Protein AF-A0AAU3YV05-F1 (afdb_monomer_lite)

Radius of gyration: 22.55 Å; chains: 1; bounding box: 52×37×64 Å

pLDDT: mean 81.62, std 17.76, range [25.98, 98.62]

Sequence (280 aa):
MQELLESVEFSTSGVAAASSWEMTHRLTRSDYVSAWVAEGPRKQVCGVVMGAPPLPWLGTVPGLGRAHRDHVARCIVEAEAVAVAPGMRGRRLGHELLRRLRTDCQRQGFRVMLGTLLLKNCNLVGYYMEAGFTVLGPGETLSFSDPLGVVLRRPADPDVIQAWQPLHPDVRSTHIQVPEGQAVPVIDGALPAPDYAGQREFHQDGSMTMRAMGQTVTLPADLVEQIRLTRSLPVSLHEVQSAAGEAELYGMEPLVAAQIRKATGATLTDLFSSPPHAPA

Secondary structure (DSSP, 8-state):
--SS----------------PEEEE-S---SS-EEEEEE-GGG-EEEEEEEE--HHHHHHSTT--HHHHHHHHHHEEEE---EE-GGGTTTTHHHHHHHHHHHHHHHTT--EEEEEEEGGGGGGHHHHHHTTPEEEEETPPEEEE-TTS-EEEE---TTEEEEEEESSTT-EEEEEE-TTS-EEEEEESSSPPPTTS--EEE-TTS-EEEEETTEEEEEPHHHHHHHHHHTTS---HHHHHHHHHHHHHTT--HHHHHHHHHHHSS-HHHHSSSPPPPP-

Foldseek 3Di:
DPPQDPDDDDDDDDPDDDADWDKDFDDDDDLFKGKIFIAHPPRHTFWMWMKGFPVVLLVVFFLQDPVNSVLLRQAEIEGDDTDGHNVCPPV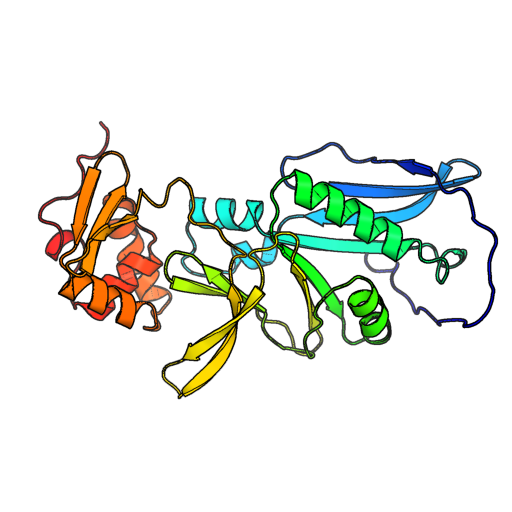CPSLVRLVVVLVVSLVSNHFKYKYKDFLVVCVCVVVVVVSVKDKDAAQDWAWAQEPLLAIRIDTHDNRMIMIMHTSDPQWDWDWDQAPVRDTDIYTYPSGDHDPQQADWDQDPQQWTWGQHPNDTDIGHNVLNVLLVVLSNPDDDSVLLVVLVVVCVQQVHRSVSQSSSCVSPVDHVCRVDVDGDPDDD

Structure (mmCIF, N/CA/C/O backbone):
data_AF-A0AAU3YV05-F1
#
_entry.id   AF-A0AAU3YV05-F1
#
loop_
_atom_site.group_PDB
_atom_site.id
_atom_site.type_symbol
_atom_site.label_atom_id
_atom_site.label_alt_id
_atom_site.label_comp_id
_atom_site.label_asym_id
_atom_site.label_entity_id
_atom_site.label_seq_id
_atom_site.pdbx_PDB_ins_code
_atom_site.Cartn_x
_atom_site.Cartn_y
_atom_site.Cartn_z
_atom_site.occupancy
_atom_site.B_iso_or_equiv
_atom_site.auth_seq_id
_atom_site.auth_comp_id
_atom_site.auth_asym_id
_atom_site.auth_atom_id
_atom_site.pdbx_PDB_model_num
ATOM 1 N N . MET A 1 1 ? -3.767 15.638 19.480 1.00 32.16 1 MET A N 1
ATOM 2 C CA . MET A 1 1 ? -4.364 14.389 18.943 1.00 32.16 1 MET A CA 1
ATOM 3 C C . MET A 1 1 ? -3.518 13.139 19.246 1.00 32.16 1 MET A C 1
ATOM 5 O O . MET A 1 1 ? -3.868 12.062 18.792 1.00 32.16 1 MET A O 1
ATOM 9 N N . GLN A 1 2 ? -2.438 13.263 20.036 1.00 25.98 2 GLN A N 1
ATOM 10 C CA . GLN A 1 2 ? -1.465 12.197 20.324 1.00 25.98 2 GLN A CA 1
ATOM 11 C C . GLN A 1 2 ? -1.658 11.553 21.721 1.00 25.98 2 GLN A C 1
ATOM 13 O O . GLN A 1 2 ? -1.029 10.548 22.020 1.00 25.98 2 GLN A O 1
ATOM 18 N N . GLU A 1 3 ? -2.573 12.081 22.547 1.00 28.66 3 GLU A N 1
ATOM 19 C CA . GLU A 1 3 ? -2.827 11.635 23.936 1.00 28.66 3 GLU A CA 1
ATOM 20 C C . GLU A 1 3 ? -3.987 10.629 24.101 1.00 28.66 3 GLU A C 1
ATOM 22 O O . GLU A 1 3 ? -4.334 10.260 25.214 1.00 28.66 3 GLU A O 1
ATOM 27 N N . LEU A 1 4 ? -4.610 10.139 23.022 1.00 33.69 4 LEU A N 1
ATOM 28 C CA . LEU A 1 4 ? -5.810 9.279 23.116 1.00 33.69 4 LEU A CA 1
ATOM 29 C C . LEU A 1 4 ? -5.542 7.763 23.007 1.00 33.69 4 LEU A C 1
ATOM 31 O O . LEU A 1 4 ? -6.480 6.978 22.865 1.00 33.69 4 LEU A O 1
ATOM 35 N N . LEU A 1 5 ? -4.279 7.336 23.091 1.00 35.41 5 LEU A N 1
ATOM 36 C CA . LEU A 1 5 ? -3.858 5.938 22.914 1.00 35.41 5 LEU A CA 1
ATOM 37 C C . LEU A 1 5 ? -3.134 5.373 24.147 1.00 35.41 5 LEU A C 1
ATOM 39 O O . LEU A 1 5 ? -2.115 4.699 24.012 1.00 35.41 5 LEU A O 1
ATOM 43 N N . GLU A 1 6 ? -3.650 5.635 25.349 1.00 33.28 6 GLU A N 1
ATOM 44 C CA . GLU A 1 6 ? -3.187 4.941 26.555 1.00 33.28 6 GLU A CA 1
ATOM 45 C C . GLU A 1 6 ? -3.935 3.609 26.764 1.00 33.28 6 GLU A C 1
ATOM 47 O O . GLU A 1 6 ? -5.165 3.513 26.622 1.00 33.28 6 GLU A O 1
ATOM 52 N N . SER A 1 7 ? -3.101 2.587 26.992 1.00 36.19 7 SER A N 1
ATOM 53 C CA . SER A 1 7 ? -3.324 1.230 27.512 1.00 36.19 7 SER A CA 1
ATOM 54 C C . SER A 1 7 ? -4.729 0.622 27.362 1.00 36.19 7 SER A C 1
ATOM 56 O O . SER A 1 7 ? -5.726 1.035 27.955 1.00 36.19 7 SER A O 1
ATOM 58 N N . VAL A 1 8 ? -4.800 -0.452 26.572 1.00 37.00 8 VAL A N 1
ATOM 59 C CA . VAL A 1 8 ? -5.957 -1.354 26.500 1.00 37.00 8 VAL A CA 1
ATOM 60 C C . VAL A 1 8 ? -5.632 -2.608 27.306 1.00 37.00 8 VAL A C 1
ATOM 62 O O . VAL A 1 8 ? -4.882 -3.463 26.837 1.00 37.00 8 VAL A O 1
ATOM 65 N N . GLU A 1 9 ? -6.212 -2.739 28.497 1.00 33.59 9 GLU A N 1
ATOM 66 C CA . GLU A 1 9 ? -6.324 -4.034 29.170 1.00 33.59 9 GLU A CA 1
ATOM 67 C C . GLU A 1 9 ? -7.499 -4.807 28.558 1.00 33.59 9 GLU A C 1
ATOM 69 O O . GLU A 1 9 ? -8.638 -4.332 28.523 1.00 33.59 9 GLU A O 1
ATOM 74 N N . PHE A 1 10 ? -7.223 -5.997 28.026 1.00 37.06 10 PHE A N 1
ATOM 75 C CA . PHE A 1 10 ? -8.257 -6.891 27.517 1.00 37.06 10 PHE A CA 1
ATOM 76 C C . PHE A 1 10 ? -8.877 -7.656 28.689 1.00 37.06 10 PHE A C 1
ATOM 78 O O . PHE A 1 10 ? -8.367 -8.685 29.121 1.00 37.06 10 PHE A O 1
ATOM 85 N N . SER A 1 11 ? -9.999 -7.149 29.197 1.00 30.62 11 SER A N 1
ATOM 86 C CA . SER A 1 11 ? -10.889 -7.918 30.067 1.00 30.62 11 SER A CA 1
ATOM 87 C C . SER A 1 11 ? -11.565 -9.012 29.233 1.00 30.62 11 SER A C 1
ATOM 89 O O . SER A 1 11 ? -12.360 -8.732 28.332 1.00 30.62 11 SER A O 1
ATOM 91 N N . THR A 1 12 ? -11.214 -10.269 29.495 1.00 35.06 12 THR A N 1
ATOM 92 C CA . THR A 1 12 ? -11.936 -11.433 28.983 1.00 35.06 12 THR A CA 1
ATOM 93 C C . THR A 1 12 ? -13.190 -11.675 29.821 1.00 35.06 12 THR A C 1
ATOM 95 O O . THR A 1 12 ? -13.185 -11.525 31.039 1.00 35.06 12 THR A O 1
ATOM 98 N N . SER A 1 13 ? -14.241 -12.129 29.136 1.00 35.19 13 SER A N 1
ATOM 99 C CA . SER A 1 13 ? -15.524 -12.651 29.631 1.00 35.19 13 SER A CA 1
ATOM 100 C C . SER A 1 13 ? -16.647 -11.645 29.938 1.00 35.19 13 SER A C 1
ATOM 102 O O . SER A 1 13 ? -16.678 -10.935 30.935 1.00 35.19 13 SER A O 1
ATOM 104 N N . GLY A 1 14 ? -17.638 -11.662 29.043 1.00 33.53 14 GLY A N 1
ATOM 105 C CA . GLY A 1 14 ? -18.933 -11.013 29.193 1.00 33.53 14 GLY A CA 1
ATOM 106 C C . GLY A 1 14 ? -19.675 -11.050 27.863 1.00 33.53 14 GLY A C 1
ATOM 107 O O . GLY A 1 14 ? -19.464 -10.188 27.014 1.00 33.53 14 GLY A O 1
ATOM 108 N N . VAL A 1 15 ? -20.516 -12.067 27.655 1.00 39.69 15 VAL A N 1
ATOM 109 C CA . VAL A 1 15 ? -21.451 -12.132 26.521 1.00 39.69 15 VAL A CA 1
ATOM 110 C C . VAL A 1 15 ? -22.433 -10.966 26.674 1.00 39.69 15 VAL A C 1
ATOM 112 O O . VAL A 1 15 ? -23.418 -11.058 27.400 1.00 39.69 15 VAL A O 1
ATOM 115 N N . ALA A 1 16 ? -22.110 -9.824 26.067 1.00 38.59 16 ALA A N 1
ATOM 116 C CA . ALA A 1 16 ? -22.924 -8.620 26.133 1.00 38.59 16 ALA A CA 1
ATOM 117 C C . ALA A 1 16 ? -23.997 -8.647 25.041 1.00 38.59 16 ALA A C 1
ATOM 119 O O . ALA A 1 16 ? -23.709 -8.893 23.869 1.00 38.59 16 ALA A O 1
ATOM 120 N N . ALA A 1 17 ? -25.230 -8.358 25.456 1.00 41.19 17 ALA A N 1
ATOM 121 C CA . ALA A 1 17 ? -26.386 -8.127 24.604 1.00 41.19 17 ALA A CA 1
ATOM 122 C C . ALA A 1 17 ? -26.042 -7.245 23.389 1.00 41.19 17 ALA A C 1
ATOM 124 O O . ALA A 1 17 ? -25.299 -6.262 23.516 1.00 41.19 17 ALA A O 1
ATOM 125 N N . ALA A 1 18 ? -26.603 -7.602 22.227 1.00 38.75 18 ALA A N 1
ATOM 126 C CA . ALA A 1 18 ? -26.486 -6.857 20.978 1.00 38.75 18 ALA A CA 1
ATOM 127 C C . ALA A 1 18 ? -26.840 -5.388 21.230 1.00 38.75 18 ALA A C 1
ATOM 129 O O . ALA A 1 18 ? -27.997 -5.021 21.416 1.00 38.75 18 ALA A O 1
ATOM 130 N N . SER A 1 19 ? -25.816 -4.551 21.324 1.00 51.06 19 SER A N 1
ATOM 131 C CA . SER A 1 19 ? -25.983 -3.141 21.625 1.00 51.06 19 SER A CA 1
ATOM 132 C C . SER A 1 19 ? -26.203 -2.422 20.300 1.00 51.06 19 SER A C 1
ATOM 134 O O . SER A 1 19 ? -25.406 -2.553 19.373 1.00 51.06 19 SER A O 1
ATOM 136 N N . SER A 1 20 ? -27.324 -1.714 20.189 1.00 53.31 20 SER A N 1
ATOM 137 C CA . SER A 1 20 ? -27.715 -0.980 18.989 1.00 53.31 20 SER A CA 1
ATOM 138 C C . SER A 1 20 ? -26.871 0.292 18.859 1.00 53.31 20 SER A C 1
ATOM 140 O O . SER A 1 20 ? -27.229 1.341 19.396 1.00 53.31 20 SER A O 1
ATOM 142 N N . TRP A 1 21 ? -25.723 0.200 18.193 1.00 64.31 21 TRP A N 1
ATOM 143 C CA . TRP A 1 21 ? -24.961 1.374 17.763 1.00 64.31 21 TRP A CA 1
ATOM 144 C C . TRP A 1 21 ? -25.444 1.807 16.382 1.00 64.31 21 TRP A C 1
ATOM 146 O O . TRP A 1 21 ? -25.592 0.967 15.490 1.00 64.31 21 TRP A O 1
ATOM 156 N N . GLU A 1 22 ? -25.635 3.108 16.182 1.00 69.75 22 GLU A N 1
ATOM 157 C CA . GLU A 1 22 ? -25.811 3.660 14.840 1.00 69.75 22 GLU A CA 1
ATOM 158 C C . GLU A 1 22 ? -24.433 3.994 14.267 1.00 69.75 22 GLU A C 1
ATOM 160 O O . GLU A 1 22 ? -23.625 4.689 14.888 1.00 69.75 22 GLU A O 1
ATOM 165 N N . MET A 1 23 ? -24.149 3.477 13.073 1.00 73.12 23 MET A N 1
ATOM 166 C CA . MET A 1 23 ? -22.950 3.845 12.328 1.00 73.12 23 MET A CA 1
ATOM 167 C C . MET A 1 23 ? -23.320 4.896 11.302 1.00 73.12 23 MET A C 1
ATOM 169 O O . MET A 1 23 ? -24.086 4.619 10.377 1.00 73.12 23 MET A O 1
ATOM 173 N N . THR A 1 24 ? -22.738 6.077 11.450 1.00 69.56 24 THR A N 1
ATOM 174 C CA . THR A 1 24 ? -22.985 7.191 10.545 1.00 69.56 24 THR A CA 1
ATOM 175 C C . THR A 1 24 ? -21.707 7.483 9.775 1.00 69.56 24 THR A C 1
ATOM 177 O O . THR A 1 24 ? -20.635 7.685 10.351 1.00 69.56 24 THR A O 1
ATOM 180 N N . HIS A 1 25 ? -21.814 7.516 8.452 1.00 61.50 25 HIS A N 1
ATOM 181 C CA . HIS A 1 25 ? -20.760 8.058 7.606 1.00 61.50 25 HIS A CA 1
ATOM 182 C C . HIS A 1 25 ? -20.786 9.586 7.749 1.00 61.50 25 HIS A C 1
ATOM 184 O O . HIS A 1 25 ? -21.753 10.221 7.331 1.00 61.50 25 HIS A O 1
ATOM 190 N N . ARG A 1 26 ? -19.785 10.172 8.419 1.00 57.22 26 ARG A N 1
ATOM 191 C CA . ARG A 1 26 ? -19.826 11.589 8.833 1.00 57.22 26 ARG A CA 1
ATOM 192 C C . ARG A 1 26 ? -18.935 12.532 8.034 1.00 57.22 26 ARG A C 1
ATOM 194 O O . ARG A 1 26 ? -19.167 13.734 8.106 1.00 57.22 26 ARG A O 1
ATOM 201 N N . LEU A 1 27 ? -17.941 12.038 7.302 1.00 52.22 27 LEU A N 1
ATOM 202 C CA . LEU A 1 27 ? -17.028 12.906 6.559 1.00 52.22 27 LEU A CA 1
ATOM 203 C C . LEU A 1 27 ? -17.298 12.826 5.063 1.00 52.22 27 LEU A C 1
ATOM 205 O O . LEU A 1 27 ? -17.493 11.754 4.497 1.00 52.22 27 LEU A O 1
ATOM 209 N N . THR A 1 28 ? -17.363 14.003 4.450 1.00 45.50 28 THR A N 1
ATOM 210 C CA . THR A 1 28 ? -17.574 14.215 3.023 1.00 45.50 28 THR A CA 1
ATOM 211 C C . THR A 1 28 ? -16.493 13.484 2.239 1.00 45.50 28 THR A C 1
ATOM 213 O O . THR A 1 28 ? -15.306 13.642 2.513 1.00 45.50 28 THR A O 1
ATOM 216 N N . ARG A 1 29 ? -16.931 12.690 1.264 1.00 48.66 29 ARG A N 1
ATOM 217 C CA . ARG A 1 29 ? -16.097 11.942 0.327 1.00 48.66 29 ARG A CA 1
ATOM 218 C C . ARG A 1 29 ? -15.190 12.924 -0.422 1.00 48.66 29 ARG A C 1
ATOM 220 O O . ARG A 1 29 ? -15.639 13.566 -1.366 1.00 48.66 29 ARG A O 1
ATOM 227 N N . SER A 1 30 ? -13.943 13.089 0.014 1.00 58.16 30 SER A N 1
ATOM 228 C CA . SER A 1 30 ? -12.892 13.382 -0.959 1.00 58.16 30 SER A CA 1
ATOM 229 C C . SER A 1 30 ? -12.624 12.077 -1.705 1.00 58.16 30 SER A C 1
ATOM 231 O O . SER A 1 30 ? -12.894 11.003 -1.166 1.00 58.16 30 SER A O 1
ATOM 233 N N . ASP A 1 31 ? -12.112 12.136 -2.932 1.00 66.88 31 ASP A N 1
ATOM 234 C CA . ASP A 1 31 ? -11.924 10.935 -3.766 1.00 66.88 31 ASP A CA 1
ATOM 235 C C . ASP A 1 31 ? -11.002 9.865 -3.142 1.00 66.88 31 ASP A C 1
ATOM 237 O O . ASP A 1 31 ? -10.883 8.770 -3.682 1.00 66.88 31 ASP A O 1
ATOM 241 N N . TYR A 1 32 ? -10.354 10.171 -2.014 1.00 76.19 32 TYR A N 1
ATOM 242 C CA . TYR A 1 32 ? -9.314 9.351 -1.404 1.00 76.19 32 TYR A CA 1
ATOM 243 C C . TYR A 1 32 ? -9.525 9.037 0.079 1.00 76.19 32 TYR A C 1
ATOM 245 O O . TYR A 1 32 ? -8.927 8.089 0.581 1.00 76.19 32 TYR A O 1
ATOM 253 N N . VAL A 1 33 ? -10.332 9.818 0.804 1.00 85.94 33 VAL A N 1
ATOM 254 C CA . VAL A 1 33 ? -10.472 9.674 2.261 1.00 85.94 33 VAL A CA 1
ATOM 255 C C . VAL A 1 33 ? -11.855 9.152 2.604 1.00 85.94 33 VAL A C 1
ATOM 257 O O . VAL A 1 33 ? -12.870 9.714 2.198 1.00 85.94 33 VAL A O 1
ATOM 260 N N . SER A 1 34 ? -11.889 8.088 3.400 1.00 87.81 34 SER A N 1
ATOM 261 C CA . SER A 1 34 ? -13.118 7.483 3.912 1.00 87.81 34 SER A CA 1
ATOM 262 C C . SER A 1 34 ? -13.069 7.455 5.431 1.00 87.81 34 SER A C 1
ATOM 264 O O . SER A 1 34 ? -12.072 7.023 6.006 1.00 87.81 34 SER A O 1
ATOM 266 N N . ALA A 1 35 ? -14.130 7.894 6.106 1.00 90.75 35 ALA A N 1
ATOM 267 C CA . ALA A 1 35 ? -14.169 7.851 7.562 1.00 90.75 35 ALA A CA 1
ATOM 268 C C . ALA A 1 35 ? -15.550 7.485 8.099 1.00 90.75 35 ALA A C 1
ATOM 270 O O . ALA A 1 35 ? -16.588 7.975 7.650 1.00 90.75 35 ALA A O 1
ATOM 271 N N . TRP A 1 36 ? -15.540 6.636 9.119 1.00 91.94 36 TRP A N 1
ATOM 272 C CA . TRP A 1 36 ? -16.734 6.129 9.774 1.00 91.94 36 TRP A CA 1
ATOM 273 C C . TRP A 1 36 ? -16.701 6.489 11.245 1.00 91.94 36 TRP A C 1
ATOM 275 O O . TRP A 1 36 ? -15.680 6.328 11.913 1.00 91.94 36 TRP A O 1
ATOM 285 N N . VAL A 1 37 ? -17.842 6.947 11.749 1.00 93.00 37 VAL A N 1
ATOM 286 C CA . VAL A 1 37 ? -18.026 7.279 13.157 1.00 93.00 37 VAL A CA 1
ATOM 287 C C . VAL A 1 37 ? -19.136 6.397 13.707 1.00 93.00 37 VAL A C 1
ATOM 289 O O . VAL A 1 37 ? -20.215 6.278 13.123 1.00 93.00 37 VAL A O 1
ATOM 292 N N . ALA A 1 38 ? -18.860 5.755 14.835 1.00 92.94 38 ALA A N 1
ATOM 293 C CA . ALA A 1 38 ? -19.862 5.032 15.596 1.00 92.94 38 ALA A CA 1
ATOM 294 C C . ALA A 1 38 ? -20.410 5.934 16.697 1.00 92.94 38 ALA A C 1
ATOM 296 O O . ALA A 1 38 ? -19.643 6.482 17.494 1.00 92.94 38 ALA A O 1
ATOM 297 N N . GLU A 1 39 ? -21.732 6.047 16.768 1.00 92.81 39 GLU A N 1
ATOM 298 C CA . GLU A 1 39 ? -22.420 6.835 17.781 1.00 92.81 39 GLU A CA 1
ATOM 299 C C . GLU A 1 39 ? -23.238 5.945 18.709 1.00 92.81 39 GLU A C 1
ATOM 301 O O . GLU A 1 39 ? -23.960 5.040 18.284 1.00 92.81 39 GLU A O 1
ATOM 306 N N . GLY A 1 40 ? -23.115 6.220 20.003 1.00 87.56 40 GLY A N 1
ATOM 307 C CA . GLY A 1 40 ? -23.962 5.628 21.022 1.00 87.56 40 GLY A CA 1
ATOM 308 C C . GLY A 1 40 ? -25.273 6.399 21.216 1.00 87.56 40 GLY A C 1
ATOM 309 O O . GLY A 1 40 ? -25.556 7.385 20.522 1.00 87.56 40 GLY A O 1
ATOM 310 N N . PRO A 1 41 ? -26.066 5.996 22.223 1.00 82.75 41 PRO A N 1
ATOM 311 C CA . PRO A 1 41 ? -27.238 6.748 22.656 1.00 82.75 41 PRO A CA 1
ATOM 312 C C . PRO A 1 41 ? -26.879 8.218 22.914 1.00 82.75 41 PRO A C 1
ATOM 314 O O . PRO A 1 41 ? -25.819 8.507 23.465 1.00 82.75 41 PRO A O 1
ATOM 317 N N . ARG A 1 42 ? -27.765 9.148 22.536 1.00 86.81 42 ARG A N 1
ATOM 318 C CA . ARG A 1 42 ? -27.554 10.610 22.651 1.00 86.81 42 ARG A CA 1
ATOM 319 C C . ARG A 1 42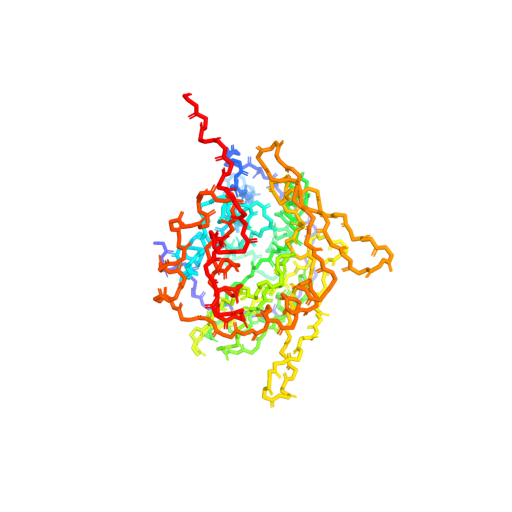 ? -26.472 11.195 21.725 1.00 86.81 42 ARG A C 1
ATOM 321 O O . ARG A 1 42 ? -25.951 12.264 22.020 1.00 86.81 42 ARG A O 1
ATOM 328 N N . LYS A 1 43 ? -26.155 10.531 20.604 1.00 87.19 43 LYS A N 1
ATOM 329 C CA . LYS A 1 43 ? -25.215 11.029 19.571 1.00 87.19 43 LYS A CA 1
ATOM 330 C C . LYS A 1 43 ? -23.779 11.238 20.084 1.00 87.19 43 LYS A C 1
ATOM 332 O O . LYS A 1 43 ? -23.008 11.999 19.502 1.00 87.19 43 LYS A O 1
ATOM 337 N N . GLN A 1 44 ? -23.407 10.545 21.164 1.00 91.12 44 GLN A N 1
ATOM 338 C CA . GLN A 1 44 ? -22.035 10.532 21.671 1.00 91.12 44 GLN A CA 1
ATOM 339 C C . GLN A 1 44 ? -21.143 9.677 20.760 1.00 91.12 44 GLN A C 1
ATOM 341 O O . GLN A 1 44 ? -21.528 8.570 20.388 1.00 91.12 44 GLN A O 1
ATOM 346 N N . VAL A 1 45 ? -19.950 10.161 20.413 1.00 92.62 45 VAL A N 1
ATOM 347 C CA . VAL A 1 45 ? -19.003 9.407 19.577 1.00 92.62 45 VAL A CA 1
ATOM 348 C C . VAL A 1 45 ? -18.333 8.316 20.412 1.00 92.62 45 VAL A C 1
ATOM 350 O O . VAL A 1 45 ? -17.669 8.593 21.406 1.00 92.62 45 VAL A O 1
ATOM 353 N N . CYS A 1 46 ? -18.509 7.066 19.997 1.00 95.31 46 CYS A N 1
ATOM 354 C CA . CYS A 1 46 ? -17.997 5.880 20.683 1.00 95.31 46 CYS A CA 1
ATOM 355 C C . CYS A 1 46 ? -16.819 5.222 19.955 1.00 95.31 46 CYS A C 1
ATOM 357 O O . CYS A 1 46 ? -16.112 4.401 20.543 1.00 95.31 46 CYS A O 1
ATOM 359 N N . GLY A 1 47 ? -16.594 5.577 18.693 1.00 95.19 47 GLY A N 1
ATOM 360 C CA . GLY A 1 47 ? -15.435 5.137 17.937 1.00 95.19 47 GLY A CA 1
ATOM 361 C C . GLY A 1 47 ? -15.348 5.803 16.574 1.00 95.19 47 GLY A C 1
ATOM 362 O O . GLY A 1 47 ? -16.332 6.345 16.068 1.00 95.19 47 GLY A O 1
ATOM 363 N N . VAL A 1 48 ? -14.158 5.757 15.996 1.00 95.88 48 VAL A N 1
ATOM 364 C CA . VAL A 1 48 ? -13.847 6.314 14.684 1.00 95.88 48 VAL A CA 1
ATOM 365 C C . VAL A 1 48 ? -12.868 5.400 13.959 1.00 95.88 48 VAL A C 1
ATOM 367 O O . VAL A 1 48 ? -12.034 4.742 14.584 1.00 95.88 48 VAL A O 1
ATOM 370 N N . VAL A 1 49 ? -12.990 5.355 12.639 1.00 95.62 49 VAL A N 1
ATOM 371 C CA . VAL A 1 49 ? -11.952 4.861 11.739 1.00 95.62 49 VAL A CA 1
ATOM 372 C C . VAL A 1 49 ? -11.824 5.810 10.557 1.00 95.62 49 VAL A C 1
ATOM 374 O O . VAL A 1 49 ? -12.831 6.318 10.061 1.00 95.62 49 VAL A O 1
ATOM 377 N N . MET A 1 50 ? -10.596 6.022 10.100 1.00 95.25 50 MET A N 1
ATOM 378 C CA . MET A 1 50 ? -10.278 6.759 8.884 1.00 95.25 5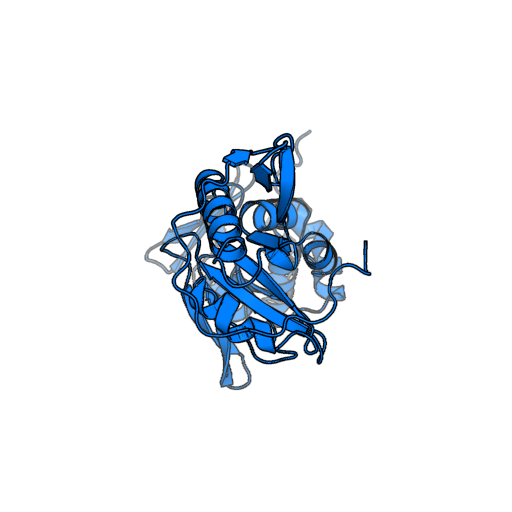0 MET A CA 1
ATOM 379 C C . MET A 1 50 ? -9.358 5.911 8.010 1.00 95.25 50 MET A C 1
ATOM 381 O O . MET A 1 50 ? -8.441 5.274 8.528 1.00 95.25 50 MET A O 1
ATOM 385 N N . GLY A 1 51 ? -9.621 5.912 6.707 1.00 95.38 51 GLY A N 1
ATOM 386 C CA . GLY A 1 51 ? -8.733 5.401 5.676 1.00 95.38 51 GLY A CA 1
ATOM 387 C C . GLY A 1 51 ? -8.332 6.521 4.726 1.00 95.38 51 GLY A C 1
ATOM 388 O O . GLY A 1 51 ? -9.198 7.275 4.277 1.00 95.38 51 GLY A O 1
ATOM 389 N N . ALA A 1 52 ? -7.043 6.621 4.426 1.00 95.38 52 ALA A N 1
ATOM 390 C CA . ALA A 1 52 ? -6.480 7.556 3.454 1.00 95.38 52 ALA A CA 1
ATOM 391 C C . ALA A 1 52 ? -5.315 6.885 2.709 1.00 95.38 52 ALA A C 1
ATOM 393 O O . ALA A 1 52 ? -4.751 5.925 3.229 1.00 95.38 52 ALA A O 1
ATOM 394 N N . PRO A 1 53 ? -4.923 7.329 1.505 1.00 96.00 53 PRO A N 1
ATOM 395 C CA . PRO A 1 53 ? -3.733 6.797 0.862 1.00 96.00 53 PRO A CA 1
ATOM 396 C C . PRO A 1 53 ? -2.490 7.112 1.702 1.00 96.00 53 PRO A C 1
ATOM 398 O O . PRO A 1 53 ? -2.449 8.174 2.327 1.00 96.00 53 PRO A O 1
ATOM 401 N N . PRO A 1 54 ? -1.449 6.264 1.673 1.00 95.25 54 PRO A N 1
ATOM 402 C CA . PRO A 1 54 ? -0.227 6.452 2.459 1.00 95.25 54 PRO A CA 1
ATOM 403 C C . PRO A 1 54 ? 0.681 7.550 1.865 1.00 95.25 54 PRO A C 1
ATOM 405 O O . PRO A 1 54 ? 1.842 7.311 1.522 1.00 95.25 54 PRO A O 1
ATOM 408 N N . LEU A 1 55 ? 0.153 8.770 1.714 1.00 92.44 55 LEU A N 1
ATOM 409 C CA . LEU A 1 55 ? 0.808 9.906 1.056 1.00 92.44 55 LEU A CA 1
ATOM 410 C C . LEU A 1 55 ? 2.195 10.238 1.632 1.00 92.44 55 LEU A C 1
ATOM 412 O O . LEU A 1 55 ? 3.088 10.509 0.824 1.00 92.44 55 LEU A O 1
ATOM 416 N N . PRO A 1 56 ? 2.435 10.184 2.964 1.00 92.19 56 PRO A N 1
ATOM 417 C CA . PRO A 1 56 ? 3.771 10.421 3.506 1.00 92.19 56 PRO A CA 1
ATOM 418 C C . PRO A 1 56 ? 4.817 9.456 2.939 1.00 92.19 56 PRO A C 1
ATOM 420 O O . PRO A 1 56 ? 5.894 9.894 2.547 1.00 92.19 56 PRO A O 1
ATOM 423 N N . TRP A 1 57 ? 4.489 8.165 2.820 1.00 94.75 57 TRP A N 1
ATOM 424 C CA . TRP A 1 57 ? 5.384 7.173 2.218 1.00 94.75 57 TRP A CA 1
ATOM 425 C C . TRP A 1 57 ? 5.522 7.375 0.707 1.00 94.75 57 TRP A C 1
ATOM 427 O O . TRP A 1 57 ? 6.634 7.372 0.190 1.00 94.75 57 TRP A O 1
ATOM 437 N N . LEU A 1 58 ? 4.428 7.624 -0.017 1.00 92.31 58 LEU A N 1
ATOM 438 C CA . LEU A 1 58 ? 4.502 7.857 -1.467 1.00 92.31 58 LEU A CA 1
ATOM 439 C C . LEU A 1 58 ? 5.364 9.076 -1.823 1.00 92.31 58 LEU A C 1
ATOM 441 O O . LEU A 1 58 ? 6.012 9.096 -2.869 1.00 92.31 58 LEU A O 1
ATOM 445 N N . GLY A 1 59 ? 5.410 10.076 -0.939 1.00 90.19 59 GLY A N 1
ATOM 446 C CA . GLY A 1 59 ? 6.296 11.228 -1.063 1.00 90.19 59 GLY A CA 1
ATOM 447 C C . GLY A 1 59 ? 7.784 10.882 -0.962 1.00 90.19 59 GLY A C 1
ATOM 448 O O . GLY A 1 59 ? 8.593 11.563 -1.596 1.00 90.19 59 GLY A O 1
ATOM 449 N N . THR A 1 60 ? 8.142 9.828 -0.218 1.00 89.44 60 THR A N 1
ATOM 450 C CA . THR A 1 60 ? 9.534 9.416 0.024 1.00 89.44 60 THR A CA 1
ATOM 451 C C . THR A 1 60 ? 10.057 8.390 -0.974 1.00 89.44 60 THR A C 1
ATOM 453 O O . THR A 1 60 ? 11.269 8.189 -1.021 1.00 89.44 60 THR A O 1
ATOM 456 N N . VAL A 1 61 ? 9.198 7.775 -1.800 1.00 87.12 61 VAL A N 1
ATOM 457 C CA . VAL A 1 61 ? 9.643 6.829 -2.835 1.00 87.12 61 VAL A CA 1
ATOM 458 C C . VAL A 1 61 ? 10.458 7.574 -3.906 1.00 87.12 61 VAL A C 1
ATOM 460 O O . VAL A 1 61 ? 9.897 8.401 -4.643 1.00 87.12 61 VAL A O 1
ATOM 463 N N . PRO A 1 62 ? 11.774 7.307 -4.022 1.00 78.50 62 PRO A N 1
ATOM 464 C CA . PRO A 1 62 ? 12.625 8.016 -4.966 1.00 78.50 62 PRO A CA 1
ATOM 465 C C . PRO A 1 62 ? 12.281 7.632 -6.407 1.00 78.50 62 PRO A C 1
ATOM 467 O O . PRO A 1 62 ? 12.001 6.472 -6.695 1.00 78.50 62 PRO A O 1
ATOM 470 N N . GLY A 1 63 ? 12.306 8.605 -7.318 1.00 74.88 63 GLY A N 1
ATOM 471 C CA . GLY A 1 63 ? 12.088 8.359 -8.747 1.00 74.88 63 GLY A CA 1
ATOM 472 C C . GLY A 1 63 ? 10.633 8.181 -9.180 1.00 74.88 63 GLY A C 1
ATOM 473 O O . GLY A 1 63 ? 10.356 8.340 -10.360 1.00 74.88 63 GLY A O 1
ATOM 474 N N . LEU A 1 64 ? 9.711 7.935 -8.241 1.00 81.56 64 LEU A N 1
ATOM 475 C CA . LEU A 1 64 ? 8.303 7.700 -8.550 1.00 81.56 64 LEU A CA 1
ATOM 476 C C . LEU A 1 64 ? 7.644 8.971 -9.108 1.00 81.56 64 LEU A C 1
ATOM 478 O O . LEU A 1 64 ? 7.436 9.936 -8.364 1.00 81.56 64 LEU A O 1
ATOM 482 N N . GLY A 1 65 ? 7.306 8.973 -10.398 1.00 80.12 65 GLY A N 1
ATOM 483 C CA . GLY A 1 65 ? 6.648 10.104 -11.062 1.00 80.12 65 GLY A CA 1
ATOM 484 C C . GLY A 1 65 ? 5.254 10.418 -10.495 1.00 80.12 65 GLY A C 1
ATOM 485 O O . GLY A 1 65 ? 4.606 9.567 -9.885 1.00 80.12 65 GLY A O 1
ATOM 486 N N . ARG A 1 66 ? 4.745 11.642 -10.719 1.00 84.31 66 ARG A N 1
ATOM 487 C CA . ARG A 1 66 ? 3.437 12.088 -10.186 1.00 84.31 66 ARG A CA 1
ATOM 488 C C . ARG A 1 66 ? 2.283 11.159 -10.581 1.00 84.31 66 ARG A C 1
ATOM 490 O O . ARG A 1 66 ? 1.525 10.750 -9.713 1.00 84.31 66 ARG A O 1
ATOM 497 N N . ALA A 1 67 ? 2.182 10.790 -11.860 1.00 82.94 67 ALA A N 1
ATOM 498 C CA . ALA A 1 67 ? 1.126 9.896 -12.341 1.00 82.94 67 ALA A CA 1
ATOM 499 C C . ALA A 1 67 ? 1.171 8.521 -11.651 1.00 82.94 67 ALA A C 1
ATOM 501 O O . ALA A 1 67 ? 0.133 7.980 -11.279 1.00 82.94 67 ALA A O 1
ATOM 502 N N . HIS A 1 68 ? 2.376 7.992 -11.415 1.00 85.31 68 HIS A N 1
ATOM 503 C CA . HIS A 1 68 ? 2.567 6.727 -10.713 1.00 85.31 68 HIS A CA 1
ATOM 504 C C . HIS A 1 68 ? 2.209 6.849 -9.224 1.00 85.31 68 HIS A C 1
ATOM 506 O O . HIS A 1 68 ? 1.496 5.999 -8.698 1.00 85.31 68 HIS A O 1
ATOM 512 N N . ARG A 1 69 ? 2.588 7.944 -8.552 1.00 89.69 69 ARG A N 1
ATOM 513 C CA . ARG A 1 69 ? 2.133 8.231 -7.178 1.00 89.69 69 ARG A CA 1
ATOM 514 C C . ARG A 1 69 ? 0.611 8.286 -7.084 1.00 89.69 69 ARG A C 1
ATOM 516 O O . ARG A 1 69 ? 0.045 7.650 -6.199 1.00 89.69 69 ARG A O 1
ATOM 523 N N . ASP A 1 70 ? -0.039 8.990 -8.008 1.00 90.00 70 ASP A N 1
ATOM 524 C CA . ASP A 1 70 ? -1.500 9.102 -8.057 1.00 90.00 70 ASP A CA 1
ATOM 525 C C . ASP A 1 70 ? -2.155 7.731 -8.296 1.00 90.00 70 ASP A C 1
ATOM 527 O O . ASP A 1 70 ? -3.161 7.404 -7.669 1.00 90.00 70 ASP A O 1
ATOM 531 N N . HIS A 1 71 ? -1.568 6.891 -9.153 1.00 90.31 71 HIS A N 1
ATOM 532 C CA . HIS A 1 71 ? -2.027 5.520 -9.372 1.00 90.31 71 HIS A CA 1
ATOM 533 C C . HIS A 1 71 ? -1.917 4.659 -8.105 1.00 90.31 71 HIS A C 1
ATOM 535 O O . HIS A 1 71 ? -2.900 4.033 -7.702 1.00 90.31 71 HIS A O 1
ATOM 541 N N . VAL A 1 72 ? -0.765 4.674 -7.427 1.00 93.19 72 VAL A N 1
ATOM 542 C CA . VAL A 1 72 ? -0.573 3.933 -6.169 1.00 93.19 72 VAL A CA 1
ATOM 543 C C . VAL A 1 72 ? -1.543 4.433 -5.095 1.00 93.19 72 VAL A C 1
ATOM 545 O O . VAL A 1 72 ? -2.161 3.625 -4.400 1.00 93.19 72 VAL A O 1
ATOM 548 N N . ALA A 1 73 ? -1.755 5.750 -5.009 1.00 94.50 73 ALA A N 1
ATOM 549 C CA . ALA A 1 73 ? -2.684 6.366 -4.065 1.00 94.50 73 ALA A CA 1
ATOM 550 C C . ALA A 1 73 ? -4.157 5.984 -4.303 1.00 94.50 73 ALA A C 1
ATOM 552 O O . ALA A 1 73 ? -4.958 6.059 -3.377 1.00 94.50 73 ALA A O 1
ATOM 553 N N . ARG A 1 74 ? -4.530 5.551 -5.515 1.00 94.56 74 ARG A N 1
ATOM 554 C CA . ARG A 1 74 ? -5.869 5.006 -5.821 1.00 94.56 74 ARG A CA 1
ATOM 555 C C . ARG A 1 74 ? -6.003 3.516 -5.505 1.00 94.56 74 ARG A C 1
ATOM 557 O O . ARG A 1 74 ? -7.116 3.011 -5.412 1.00 94.56 74 ARG A O 1
ATOM 564 N N . CYS A 1 75 ? -4.888 2.807 -5.358 1.00 96.19 75 CYS A N 1
ATOM 565 C CA . CYS A 1 75 ? -4.877 1.356 -5.179 1.00 96.19 75 CYS A CA 1
ATOM 566 C C . CYS A 1 75 ? -4.653 0.933 -3.723 1.00 96.19 75 CYS A C 1
ATOM 568 O O . CYS A 1 75 ? -5.114 -0.136 -3.313 1.00 96.19 75 CYS A O 1
ATOM 570 N N . ILE A 1 76 ? -3.968 1.761 -2.933 1.00 97.44 76 ILE A N 1
ATOM 571 C CA . ILE A 1 76 ? -3.579 1.454 -1.556 1.00 97.44 76 ILE A CA 1
ATOM 572 C C . ILE A 1 76 ? -4.204 2.469 -0.601 1.00 97.44 76 ILE A C 1
ATOM 574 O O . ILE A 1 76 ? -4.057 3.676 -0.781 1.00 97.44 76 ILE A O 1
ATOM 578 N N . VAL A 1 77 ? -4.858 1.966 0.445 1.00 97.62 77 VAL A N 1
ATOM 579 C CA . VAL A 1 77 ? -5.381 2.763 1.561 1.00 97.62 77 VAL A CA 1
ATOM 580 C C . VAL A 1 77 ? -4.698 2.337 2.856 1.00 97.62 77 VAL A C 1
ATOM 582 O O . VAL A 1 77 ? -4.428 1.160 3.057 1.00 97.62 77 VAL A O 1
ATOM 585 N N . GLU A 1 78 ? -4.431 3.267 3.757 1.00 97.81 78 GLU A N 1
ATOM 586 C CA . GLU A 1 78 ? -3.943 3.034 5.111 1.00 97.81 78 GLU A CA 1
ATOM 587 C C . GLU A 1 78 ? -5.036 3.383 6.124 1.00 97.81 78 GLU A C 1
ATOM 589 O O . GLU A 1 78 ? -5.655 4.444 6.050 1.00 97.81 78 GLU A O 1
ATOM 594 N N . ALA A 1 79 ? -5.290 2.482 7.073 1.00 97.12 79 ALA A N 1
ATOM 595 C CA . ALA A 1 79 ? -6.183 2.724 8.198 1.00 97.12 79 ALA A CA 1
ATOM 596 C C . ALA A 1 79 ? -5.453 3.547 9.278 1.00 97.12 79 ALA A C 1
ATOM 598 O O . ALA A 1 79 ? -4.912 2.994 10.234 1.00 97.12 79 ALA A O 1
ATOM 599 N N . GLU A 1 80 ? -5.420 4.871 9.117 1.00 87.69 80 GLU A N 1
ATOM 600 C CA . GLU A 1 80 ? -4.572 5.772 9.917 1.00 87.69 80 GLU A CA 1
ATOM 601 C C . GLU A 1 80 ? -5.084 6.043 11.345 1.00 87.69 80 GLU A C 1
ATOM 603 O O . GLU A 1 80 ? -4.293 6.342 12.238 1.00 87.69 80 GLU A O 1
ATOM 608 N N . ALA A 1 81 ? -6.397 5.967 11.596 1.00 87.06 81 ALA A N 1
ATOM 609 C CA . ALA A 1 81 ? -6.969 6.436 12.866 1.00 87.06 81 ALA A CA 1
ATOM 610 C C . ALA A 1 81 ? -8.130 5.570 13.370 1.00 87.06 81 ALA A C 1
ATOM 612 O O . ALA A 1 81 ? -9.289 5.983 13.332 1.00 87.06 81 ALA A O 1
ATOM 613 N N . VAL A 1 82 ? -7.824 4.366 13.865 1.00 93.88 82 VAL A N 1
ATOM 614 C CA . VAL A 1 82 ? -8.800 3.507 14.556 1.00 93.88 82 VAL A CA 1
ATOM 615 C C . VAL A 1 82 ? -8.791 3.824 16.049 1.00 93.88 82 VAL A C 1
ATOM 617 O O . VAL A 1 82 ? -7.811 3.552 16.741 1.00 93.88 82 VAL A O 1
ATOM 620 N N . ALA A 1 83 ? -9.896 4.350 16.571 1.00 94.62 83 ALA A N 1
ATOM 621 C CA . ALA A 1 83 ? -10.047 4.601 18.001 1.00 94.62 83 ALA A CA 1
ATOM 622 C C . ALA A 1 83 ? -11.429 4.178 18.498 1.00 94.62 83 ALA A C 1
ATOM 624 O O . ALA A 1 83 ? -12.445 4.376 17.833 1.00 94.62 83 ALA A O 1
ATOM 625 N N . VAL A 1 84 ? -11.467 3.604 19.699 1.00 95.31 84 VAL A N 1
ATOM 626 C CA . VAL A 1 84 ? -12.692 3.167 20.378 1.00 95.31 84 VAL A CA 1
ATOM 627 C C . VAL A 1 84 ? -12.652 3.673 21.814 1.00 95.31 84 VAL A C 1
ATOM 629 O O . VAL A 1 84 ? -11.650 3.489 22.514 1.00 95.31 84 VAL A O 1
ATOM 632 N N . ALA A 1 85 ? -13.746 4.299 22.250 1.00 94.88 85 ALA A N 1
ATOM 633 C CA . ALA A 1 85 ? -13.882 4.814 23.607 1.00 94.88 85 ALA A CA 1
ATOM 634 C C . ALA A 1 85 ? -13.640 3.694 24.642 1.00 94.88 85 ALA A C 1
ATOM 636 O O . ALA A 1 85 ? -14.113 2.576 24.426 1.00 94.88 85 ALA A O 1
ATOM 637 N N . PRO A 1 86 ? -12.955 3.952 25.776 1.00 94.38 86 PRO A N 1
ATOM 638 C CA . PRO A 1 86 ? -12.573 2.906 26.731 1.00 94.38 86 PRO A CA 1
ATOM 639 C C . PRO A 1 86 ? -13.716 1.977 27.164 1.00 94.38 86 PRO A C 1
ATOM 641 O O . PRO A 1 86 ? -13.577 0.762 27.065 1.00 94.38 86 PRO A O 1
ATOM 644 N N . GLY A 1 87 ? -14.884 2.527 27.518 1.00 93.19 87 GLY A N 1
ATOM 645 C CA . GLY A 1 87 ? -16.064 1.742 27.923 1.00 93.19 87 GLY A CA 1
ATOM 646 C C . GLY A 1 87 ? -16.710 0.897 26.812 1.00 93.19 87 GLY A C 1
ATOM 647 O O . GLY A 1 87 ? -17.645 0.141 27.068 1.00 93.19 87 GLY A O 1
ATOM 648 N N . MET A 1 88 ? -16.222 1.028 25.578 1.00 92.81 88 MET A N 1
ATOM 649 C CA . MET A 1 88 ? -16.716 0.345 24.380 1.00 92.81 88 MET A CA 1
ATOM 650 C C . MET A 1 88 ? -15.732 -0.708 23.856 1.00 92.81 88 MET A C 1
ATOM 652 O O . MET A 1 88 ? -16.060 -1.466 22.937 1.00 92.81 88 MET A O 1
ATOM 656 N N . ARG A 1 89 ? -14.523 -0.773 24.428 1.00 92.00 89 ARG A N 1
ATOM 657 C CA . ARG A 1 89 ? -13.511 -1.784 24.098 1.00 92.00 89 ARG A CA 1
ATOM 658 C C . ARG A 1 89 ? -14.025 -3.183 24.478 1.00 92.00 89 ARG A C 1
ATOM 660 O O . ARG A 1 89 ? -14.938 -3.331 25.285 1.00 92.00 89 ARG A O 1
ATOM 667 N N . GLY A 1 90 ? -13.512 -4.220 23.815 1.00 91.19 90 GLY A N 1
ATOM 668 C CA . GLY A 1 90 ? -13.975 -5.608 23.990 1.00 91.19 90 GLY A CA 1
ATOM 669 C C . GLY A 1 90 ? -15.321 -5.946 23.325 1.00 91.19 90 GLY A C 1
ATOM 670 O O . GLY A 1 90 ? -15.650 -7.117 23.175 1.00 91.19 90 GLY A O 1
ATOM 671 N N . ARG A 1 91 ? -16.079 -4.954 22.832 1.00 92.88 91 ARG A N 1
ATOM 672 C CA . ARG A 1 91 ? -17.390 -5.156 22.176 1.00 92.88 91 ARG A CA 1
ATOM 673 C C . ARG A 1 91 ? -17.329 -5.280 20.652 1.00 92.88 91 ARG A C 1
ATOM 675 O O . ARG A 1 91 ? -18.327 -5.054 19.976 1.00 92.88 91 ARG A O 1
ATOM 682 N N . ARG A 1 92 ? -16.146 -5.564 20.095 1.00 94.88 92 ARG A N 1
ATOM 683 C CA . ARG A 1 92 ? -15.886 -5.653 18.641 1.00 94.88 92 ARG A CA 1
ATOM 684 C C . ARG A 1 92 ? -16.267 -4.407 17.822 1.00 94.88 92 ARG A C 1
ATOM 686 O O . ARG A 1 92 ? -16.334 -4.477 16.599 1.00 94.88 92 ARG A O 1
ATOM 693 N N . LEU A 1 93 ? -16.453 -3.246 18.462 1.00 94.81 93 LEU A N 1
ATOM 694 C CA . LEU A 1 93 ? -16.786 -2.005 17.754 1.00 94.81 93 LEU A CA 1
ATOM 695 C C . LEU A 1 93 ? -15.690 -1.596 16.760 1.00 94.81 93 LEU A C 1
ATOM 697 O O . LEU A 1 93 ? -15.991 -1.180 15.646 1.00 94.81 93 LEU A O 1
ATOM 701 N N . GLY A 1 94 ? -14.422 -1.761 17.141 1.00 95.62 94 GLY A N 1
ATOM 702 C CA . GLY A 1 94 ? -13.295 -1.494 16.250 1.00 95.62 94 GLY A CA 1
ATOM 703 C C . GLY A 1 94 ? -13.281 -2.411 15.019 1.00 95.62 94 GLY A C 1
ATOM 704 O O . GLY A 1 94 ? -13.065 -1.931 13.909 1.00 95.62 94 GLY A O 1
ATOM 705 N N . HIS A 1 95 ? -13.566 -3.710 15.186 1.00 96.44 95 HIS A N 1
ATOM 706 C CA . HIS A 1 95 ? -13.673 -4.652 14.064 1.00 96.44 95 HIS A CA 1
ATOM 707 C C . HIS A 1 95 ? -14.799 -4.260 13.114 1.00 96.44 95 HIS A C 1
ATOM 709 O O . HIS A 1 95 ? -14.623 -4.307 11.900 1.00 96.44 95 HIS A O 1
ATOM 715 N N . GLU A 1 96 ? -15.946 -3.845 13.651 1.00 96.06 96 GLU A N 1
ATOM 716 C CA . GLU A 1 96 ? -17.072 -3.387 12.837 1.00 96.06 96 GLU A CA 1
ATOM 717 C C . GLU A 1 96 ? -16.726 -2.097 12.072 1.00 96.06 96 GLU A C 1
ATOM 719 O O . GLU A 1 96 ? -17.023 -1.997 10.882 1.00 96.06 96 GLU A O 1
ATOM 724 N N . LEU A 1 97 ? -16.025 -1.149 12.703 1.00 96.06 97 LEU A N 1
ATOM 725 C CA . LEU A 1 97 ? -15.489 0.043 12.036 1.00 96.06 97 LEU A CA 1
ATOM 726 C C . LEU A 1 97 ? -14.538 -0.334 10.886 1.00 96.06 97 LEU A C 1
ATOM 728 O O . LEU A 1 97 ? -14.762 0.089 9.751 1.00 96.06 97 LEU A O 1
ATOM 732 N N . LEU A 1 98 ? -13.542 -1.191 11.137 1.00 97.00 98 LEU A N 1
ATOM 733 C CA . LEU A 1 98 ? -12.621 -1.683 10.103 1.00 97.00 98 LEU A CA 1
ATOM 734 C C . LEU A 1 98 ? -13.359 -2.399 8.967 1.00 97.00 98 LEU A C 1
ATOM 736 O O . LEU A 1 98 ? -13.068 -2.165 7.798 1.00 97.00 98 LEU A O 1
ATOM 740 N N . ARG A 1 99 ? -14.368 -3.220 9.279 1.00 96.94 99 ARG A N 1
ATOM 741 C CA . ARG A 1 99 ? -15.187 -3.914 8.277 1.00 96.94 99 ARG A CA 1
ATOM 742 C C . ARG A 1 99 ? -15.951 -2.936 7.381 1.00 96.94 99 ARG A C 1
ATOM 744 O O . ARG A 1 99 ? -16.064 -3.180 6.175 1.00 96.94 99 ARG A O 1
ATOM 751 N N . ARG A 1 100 ? -16.485 -1.845 7.943 1.00 95.31 100 ARG A N 1
ATOM 752 C CA . ARG A 1 100 ? -17.151 -0.785 7.167 1.00 95.31 100 ARG A CA 1
ATOM 753 C C . ARG A 1 100 ? -16.169 -0.050 6.271 1.00 95.31 100 ARG A C 1
ATOM 755 O O . ARG A 1 100 ? -16.451 0.046 5.079 1.00 95.31 100 ARG A O 1
ATOM 762 N N . LEU A 1 101 ? -15.022 0.371 6.811 1.00 95.56 101 LEU A N 1
ATOM 763 C CA . LEU A 1 101 ? -13.970 1.002 6.014 1.00 95.56 101 LEU A CA 1
ATOM 764 C C . LEU A 1 101 ? -13.546 0.080 4.865 1.00 95.56 101 LEU A C 1
ATOM 766 O O . LEU A 1 101 ? -13.553 0.497 3.716 1.00 95.56 101 LEU A O 1
ATOM 770 N N . ARG A 1 102 ? -13.286 -1.200 5.152 1.00 96.38 102 ARG A N 1
ATOM 771 C CA . ARG A 1 102 ? -12.930 -2.214 4.152 1.00 96.38 102 ARG A CA 1
ATOM 772 C C . ARG A 1 102 ? -13.948 -2.286 3.020 1.00 96.38 102 ARG A C 1
ATOM 774 O O . ARG A 1 102 ? -13.580 -2.224 1.853 1.00 96.38 102 ARG A O 1
ATOM 781 N N . THR A 1 103 ? -15.225 -2.399 3.378 1.00 95.56 103 THR A N 1
ATOM 782 C CA . THR A 1 103 ? -16.328 -2.498 2.412 1.00 95.56 103 THR A CA 1
ATOM 783 C C . THR A 1 103 ? -16.409 -1.251 1.531 1.00 95.56 103 THR A C 1
ATOM 785 O O . THR A 1 103 ? -16.702 -1.355 0.343 1.00 95.56 103 THR A O 1
ATOM 788 N N . ASP A 1 104 ? -16.175 -0.076 2.105 1.00 94.38 104 ASP A N 1
ATOM 789 C CA . ASP A 1 104 ? -16.213 1.191 1.383 1.00 94.38 104 ASP A CA 1
ATOM 790 C C . ASP A 1 104 ? -15.007 1.355 0.446 1.00 94.38 104 ASP A C 1
ATOM 792 O O . ASP A 1 104 ? -15.181 1.607 -0.745 1.00 94.38 104 ASP A O 1
ATOM 796 N N . CYS A 1 105 ? -13.796 1.071 0.932 1.00 94.88 105 CYS A N 1
ATOM 797 C CA . CYS A 1 105 ? -12.579 1.087 0.122 1.00 94.88 105 CYS A CA 1
ATOM 798 C C . CYS A 1 105 ? -12.654 0.093 -1.051 1.00 94.88 105 CYS A C 1
ATOM 800 O O . CYS A 1 105 ? -12.285 0.436 -2.171 1.00 94.88 105 CYS A O 1
ATOM 802 N N . GLN A 1 106 ? -13.215 -1.103 -0.838 1.00 95.69 106 GLN A N 1
ATOM 803 C CA . GLN A 1 106 ? -13.462 -2.072 -1.913 1.00 95.69 106 GLN A CA 1
ATOM 804 C C . GLN A 1 106 ? -14.361 -1.502 -3.018 1.00 95.69 106 GLN A C 1
ATOM 806 O O . GLN A 1 106 ? -14.069 -1.671 -4.199 1.00 95.69 106 GLN A O 1
ATOM 811 N N . ARG A 1 107 ? -15.436 -0.788 -2.659 1.00 94.12 107 ARG A N 1
ATOM 812 C CA . ARG A 1 107 ? -16.331 -0.144 -3.642 1.00 94.12 107 ARG A CA 1
ATOM 813 C C . ARG A 1 107 ? -15.663 1.004 -4.390 1.00 94.12 107 ARG A C 1
ATOM 815 O O . ARG A 1 107 ? -16.096 1.338 -5.486 1.00 94.12 107 ARG A O 1
ATOM 822 N N . GLN A 1 108 ? -14.655 1.621 -3.786 1.00 92.50 108 GLN A N 1
ATOM 823 C CA . GLN A 1 108 ? -13.869 2.696 -4.388 1.00 92.50 108 GLN A CA 1
ATOM 824 C C . GLN A 1 108 ? -12.723 2.171 -5.267 1.00 92.50 108 GLN A C 1
ATOM 826 O O . GLN A 1 108 ? -12.043 2.966 -5.904 1.00 92.50 108 GLN A O 1
ATOM 831 N N . GLY A 1 109 ? -12.531 0.849 -5.343 1.00 93.81 109 GLY A N 1
ATOM 832 C CA . GLY A 1 109 ? -11.509 0.228 -6.186 1.00 93.81 109 GLY A CA 1
ATOM 833 C C . GLY A 1 109 ? -10.142 0.068 -5.519 1.00 93.81 109 GLY A C 1
ATOM 834 O O . GLY A 1 109 ? -9.217 -0.418 -6.168 1.00 93.81 109 GLY A O 1
ATOM 835 N N . PHE A 1 110 ? -10.004 0.401 -4.230 1.00 96.50 110 PHE A N 1
ATOM 836 C CA . PHE A 1 110 ? -8.782 0.090 -3.490 1.00 96.50 110 PHE A CA 1
ATOM 837 C C . PHE A 1 110 ? -8.567 -1.425 -3.439 1.00 96.50 110 PHE A C 1
ATOM 839 O O . PHE A 1 110 ? -9.503 -2.204 -3.235 1.00 96.50 110 PHE A O 1
ATOM 846 N N . ARG A 1 111 ? -7.311 -1.847 -3.585 1.00 98.00 111 ARG A N 1
ATOM 847 C CA . ARG A 1 111 ? -6.922 -3.260 -3.658 1.00 98.00 111 ARG A CA 1
ATOM 848 C C . ARG A 1 111 ? -6.236 -3.751 -2.393 1.00 98.00 111 ARG A C 1
ATOM 850 O O . ARG A 1 111 ? -6.348 -4.936 -2.087 1.00 98.00 111 ARG A O 1
ATOM 857 N N . VAL A 1 112 ? -5.596 -2.871 -1.622 1.00 98.31 112 VAL A N 1
ATOM 858 C CA . VAL A 1 112 ? -4.919 -3.230 -0.364 1.00 98.31 112 VAL A CA 1
ATOM 859 C C . VAL A 1 112 ? -5.237 -2.220 0.726 1.00 98.31 112 VAL A C 1
ATOM 861 O O . VAL A 1 112 ? -5.221 -1.016 0.475 1.00 98.31 112 VAL A O 1
ATOM 864 N N . MET A 1 113 ? -5.486 -2.718 1.937 1.00 98.62 113 MET A N 1
ATOM 865 C CA . MET A 1 113 ? -5.550 -1.910 3.151 1.00 98.62 113 MET A CA 1
ATOM 866 C C . MET A 1 113 ? -4.313 -2.154 4.008 1.00 98.62 113 MET A C 1
ATOM 868 O O . MET A 1 113 ? -3.977 -3.302 4.288 1.00 98.62 113 MET A O 1
ATOM 872 N N . LEU A 1 114 ? -3.660 -1.082 4.439 1.00 98.50 114 LEU A N 1
ATOM 873 C CA . LEU A 1 114 ? -2.511 -1.102 5.335 1.00 98.50 114 LEU A CA 1
ATOM 874 C C . LEU A 1 114 ? -2.936 -0.755 6.758 1.00 98.50 114 LEU A C 1
ATOM 876 O O . LEU A 1 114 ? -3.898 -0.018 6.975 1.00 98.50 114 LEU A O 1
ATOM 880 N N . GLY A 1 115 ? -2.190 -1.276 7.722 1.00 97.44 115 GLY A N 1
ATOM 881 C CA . GLY A 1 115 ? -2.251 -0.885 9.120 1.00 97.44 115 GLY A CA 1
ATOM 882 C C . GLY A 1 115 ? -0.843 -0.661 9.653 1.00 97.44 115 GLY A C 1
ATOM 883 O O . GLY A 1 115 ? 0.106 -1.320 9.223 1.00 97.44 115 GLY A O 1
ATOM 884 N N . THR A 1 116 ? -0.720 0.259 10.602 1.00 96.50 116 THR A N 1
ATOM 885 C CA . THR A 1 116 ? 0.544 0.556 11.274 1.00 96.50 116 THR A CA 1
ATOM 886 C C . THR A 1 116 ? 0.314 0.558 12.781 1.00 96.50 116 THR A C 1
ATOM 888 O O . THR A 1 116 ? -0.647 1.135 13.290 1.00 96.50 116 THR A O 1
ATOM 891 N N . LEU A 1 117 ? 1.194 -0.127 13.500 1.00 95.81 117 LEU A N 1
ATOM 892 C CA . LEU A 1 117 ? 1.169 -0.298 14.944 1.00 95.81 117 LEU A CA 1
ATOM 893 C C . LEU A 1 117 ? 2.527 0.117 15.505 1.00 95.81 117 LEU A C 1
ATOM 895 O O . LEU A 1 117 ? 3.562 -0.200 14.930 1.00 95.81 117 LEU A O 1
ATOM 899 N N . LEU A 1 118 ? 2.532 0.776 16.659 1.00 96.50 118 LEU A N 1
ATOM 900 C CA . LEU A 1 118 ? 3.759 0.947 17.436 1.00 96.50 118 LEU A CA 1
ATOM 901 C C . LEU A 1 118 ? 3.985 -0.292 18.302 1.00 96.50 118 LEU A C 1
ATOM 903 O O . LEU A 1 118 ? 3.023 -0.874 18.805 1.00 96.50 118 LEU A O 1
ATOM 907 N N . LEU A 1 119 ? 5.243 -0.648 18.552 1.00 95.62 119 LEU A N 1
ATOM 908 C CA . LEU A 1 119 ? 5.633 -1.818 19.340 1.00 95.62 119 LEU A CA 1
ATOM 909 C C . LEU A 1 119 ? 5.041 -1.794 20.757 1.00 95.62 119 LEU A C 1
ATOM 911 O O . LEU A 1 119 ? 4.648 -2.833 21.280 1.00 95.62 119 LEU A O 1
ATOM 915 N N . LYS A 1 120 ? 4.867 -0.604 21.350 1.00 96.19 120 LYS A N 1
ATOM 916 C CA . LYS A 1 120 ? 4.172 -0.431 22.642 1.00 96.19 120 LYS A CA 1
ATOM 917 C C . LYS A 1 120 ? 2.704 -0.893 22.637 1.00 96.19 120 LYS A C 1
ATOM 919 O O . LYS A 1 120 ? 2.138 -1.123 23.698 1.00 96.19 120 LYS A O 1
ATOM 924 N N . ASN A 1 121 ? 2.107 -1.040 21.454 1.00 94.44 121 ASN A N 1
ATOM 925 C CA . ASN A 1 121 ? 0.744 -1.517 21.221 1.00 94.44 121 ASN A CA 1
ATOM 926 C C . ASN A 1 121 ? 0.732 -2.933 20.607 1.00 94.44 121 ASN A C 1
ATOM 928 O O . ASN A 1 121 ? -0.215 -3.301 19.909 1.00 94.44 121 ASN A O 1
ATOM 932 N N . CYS A 1 122 ? 1.777 -3.742 20.826 1.00 94.88 122 CYS A N 1
ATOM 933 C CA . CYS A 1 122 ? 1.877 -5.097 20.269 1.00 94.88 122 CYS A CA 1
ATOM 934 C C . CYS A 1 122 ? 0.766 -6.047 20.755 1.00 94.88 122 CYS A C 1
ATOM 936 O O . CYS A 1 122 ? 0.447 -7.023 20.080 1.00 94.88 122 CYS A O 1
ATOM 938 N N . ASN A 1 123 ? 0.095 -5.728 21.865 1.00 94.44 123 ASN A N 1
ATOM 939 C CA . ASN A 1 123 ? -1.109 -6.429 22.317 1.00 94.44 123 ASN A CA 1
ATOM 940 C C . ASN A 1 123 ? -2.272 -6.354 21.304 1.00 94.44 123 ASN A C 1
ATOM 942 O O . ASN A 1 123 ? -3.200 -7.156 21.385 1.00 94.44 123 ASN A O 1
ATOM 946 N N . LEU A 1 124 ? -2.232 -5.427 20.339 1.00 95.00 124 LEU A N 1
ATOM 947 C CA . LEU A 1 124 ? -3.217 -5.320 19.261 1.00 95.00 124 LEU A CA 1
ATOM 948 C C . LEU A 1 124 ? -2.921 -6.227 18.055 1.00 95.00 124 LEU A C 1
ATOM 950 O O . LEU A 1 124 ? -3.758 -6.306 17.158 1.00 95.00 124 LEU A O 1
ATOM 954 N N . VAL A 1 125 ? -1.788 -6.939 18.010 1.00 97.12 125 VAL A N 1
ATOM 955 C CA . VAL A 1 125 ? -1.447 -7.823 16.875 1.00 97.12 125 VAL A CA 1
ATOM 956 C C . VAL A 1 125 ? -2.550 -8.856 16.630 1.00 97.12 125 VAL A C 1
ATOM 958 O O . VAL A 1 125 ? -3.076 -8.937 15.521 1.00 97.12 125 VAL A O 1
ATOM 961 N N . GLY A 1 126 ? -2.987 -9.570 17.675 1.00 96.75 126 GLY A N 1
ATOM 962 C CA . GLY A 1 126 ? -4.077 -10.548 17.564 1.00 96.75 126 GLY A CA 1
ATOM 963 C C . GLY A 1 126 ? -5.391 -9.922 17.087 1.00 96.75 126 GLY A C 1
ATOM 964 O O . GLY A 1 126 ? -6.078 -10.489 16.243 1.00 96.75 126 GLY A O 1
ATOM 965 N N . TYR A 1 127 ? -5.695 -8.701 17.536 1.00 96.31 127 TYR A N 1
ATOM 966 C CA . TYR A 1 127 ? -6.874 -7.954 17.098 1.00 96.31 127 TYR A CA 1
ATOM 967 C C . TYR A 1 127 ? -6.863 -7.681 15.579 1.00 96.31 127 TYR A C 1
ATOM 969 O O . TYR A 1 127 ? -7.888 -7.876 14.919 1.00 96.31 127 TYR A O 1
ATOM 977 N N . TYR A 1 128 ? -5.720 -7.272 15.012 1.00 97.75 128 TYR A N 1
ATOM 978 C CA . TYR A 1 128 ? -5.582 -7.034 13.567 1.00 97.75 128 TYR A CA 1
ATOM 979 C C . TYR A 1 128 ? -5.587 -8.339 12.762 1.00 97.75 128 TYR A C 1
ATOM 981 O O . TYR A 1 128 ? -6.217 -8.399 11.705 1.00 97.75 128 TYR A O 1
ATOM 989 N N . MET A 1 129 ? -4.974 -9.405 13.282 1.00 98.19 129 MET A N 1
ATOM 990 C CA . MET A 1 129 ? -5.047 -10.733 12.664 1.00 98.19 129 MET A CA 1
ATOM 991 C C . MET A 1 129 ? -6.493 -11.247 12.596 1.00 98.19 129 MET A C 1
ATOM 993 O O . MET A 1 129 ? -6.929 -11.711 11.546 1.00 98.19 129 MET A O 1
ATOM 997 N N . GLU A 1 130 ? -7.282 -11.082 13.664 1.00 97.50 130 GLU A N 1
ATOM 998 C CA . GLU A 1 130 ? -8.718 -11.407 13.671 1.00 97.50 130 GLU A CA 1
ATOM 999 C C . GLU A 1 130 ? -9.533 -10.554 12.684 1.00 97.50 130 GLU A C 1
ATOM 1001 O O . GLU A 1 130 ? -10.550 -11.009 12.160 1.00 97.50 130 GLU A O 1
ATOM 1006 N N . ALA A 1 131 ? -9.093 -9.324 12.398 1.00 96.62 131 ALA A N 1
ATOM 1007 C CA . ALA A 1 131 ? -9.680 -8.481 11.353 1.00 96.62 131 ALA A CA 1
ATOM 1008 C C . ALA A 1 131 ? -9.290 -8.926 9.923 1.00 96.62 131 ALA A C 1
ATOM 1010 O O . ALA A 1 131 ? -9.841 -8.421 8.939 1.00 96.62 131 ALA A O 1
ATOM 1011 N N . GLY A 1 132 ? -8.388 -9.905 9.799 1.00 97.62 132 GLY A N 1
ATOM 1012 C CA . GLY A 1 132 ? -7.927 -10.483 8.540 1.00 97.62 132 GLY A CA 1
ATOM 1013 C C . GLY A 1 132 ? -6.674 -9.824 7.967 1.00 97.62 132 GLY A C 1
ATOM 1014 O O . GLY A 1 132 ? -6.414 -9.984 6.775 1.00 97.62 132 GLY A O 1
ATOM 1015 N N . PHE A 1 133 ? -5.920 -9.075 8.774 1.00 98.56 133 PHE A N 1
ATOM 1016 C CA . PHE A 1 133 ? -4.617 -8.560 8.368 1.00 98.56 133 PHE A CA 1
ATOM 1017 C C . PHE A 1 133 ? -3.535 -9.633 8.512 1.00 98.5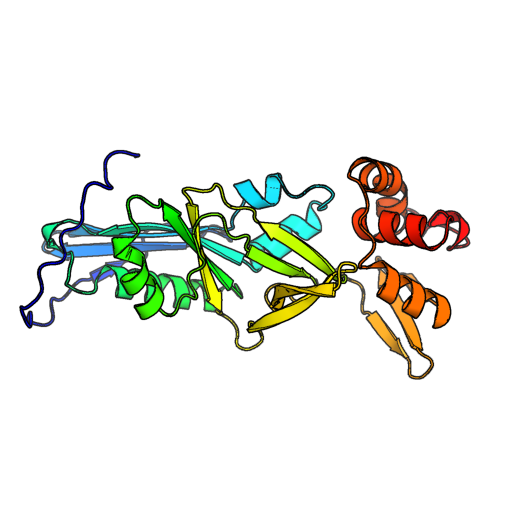6 133 PHE A C 1
ATOM 1019 O O . PHE A 1 133 ? -3.489 -10.375 9.492 1.00 98.56 133 PHE A O 1
ATOM 1026 N N . THR A 1 134 ? -2.609 -9.647 7.561 1.00 98.31 134 THR A N 1
ATOM 1027 C CA . THR A 1 134 ? -1.281 -10.227 7.742 1.00 98.31 134 THR A CA 1
ATOM 1028 C C . THR A 1 134 ? -0.425 -9.197 8.469 1.00 98.31 134 THR A C 1
ATOM 1030 O O . THR A 1 134 ? -0.247 -8.085 7.972 1.00 98.31 134 THR A O 1
ATOM 1033 N N . VAL A 1 135 ? 0.067 -9.550 9.655 1.00 98.12 135 VAL A N 1
ATOM 1034 C CA . VAL A 1 135 ? 0.884 -8.672 10.502 1.00 98.12 135 VAL A CA 1
ATOM 1035 C C . VAL A 1 135 ? 2.342 -9.103 10.404 1.00 98.12 135 VAL A C 1
ATOM 1037 O O . VAL A 1 135 ? 2.638 -10.292 10.509 1.00 98.12 135 VAL A O 1
ATOM 1040 N N . LEU A 1 136 ? 3.227 -8.140 10.172 1.00 97.75 136 LEU A N 1
ATOM 1041 C CA . LEU A 1 136 ? 4.661 -8.349 10.030 1.00 97.75 136 LEU A CA 1
ATOM 1042 C C . LEU A 1 136 ? 5.370 -8.252 11.392 1.00 97.75 136 LEU A C 1
ATOM 1044 O O . LEU A 1 136 ? 4.797 -7.789 12.382 1.00 97.75 136 LEU A O 1
ATOM 1048 N N . GLY A 1 137 ? 6.627 -8.682 11.448 1.00 97.44 137 GLY A N 1
ATOM 1049 C CA . GLY A 1 137 ? 7.513 -8.422 12.578 1.00 97.44 137 GLY A CA 1
ATOM 1050 C C . GLY A 1 137 ? 7.858 -6.927 12.729 1.00 97.44 137 GLY A C 1
ATOM 1051 O O . GLY A 1 137 ? 7.723 -6.154 11.776 1.00 97.44 137 GLY A O 1
ATOM 1052 N N . PRO A 1 138 ? 8.316 -6.485 13.915 1.00 97.88 138 PRO A N 1
ATOM 1053 C CA . PRO A 1 138 ? 8.808 -5.119 14.105 1.00 97.88 138 PRO A CA 1
ATOM 1054 C C . PRO A 1 138 ? 9.980 -4.804 13.162 1.00 97.88 138 PRO A C 1
ATOM 1056 O O . PRO A 1 138 ? 10.897 -5.614 13.031 1.00 97.88 138 PRO A O 1
ATOM 1059 N N . GLY A 1 139 ? 9.956 -3.642 12.506 1.00 97.06 139 GLY A N 1
ATOM 1060 C CA . GLY A 1 139 ? 10.997 -3.224 11.557 1.00 97.06 139 GLY A CA 1
ATOM 1061 C C . GLY A 1 139 ? 10.940 -3.902 10.180 1.00 97.06 139 GLY A C 1
ATOM 1062 O O . GLY A 1 139 ? 11.706 -3.542 9.284 1.00 97.06 139 GLY A O 1
ATOM 1063 N N . GLU A 1 140 ? 10.040 -4.864 9.962 1.00 96.62 140 GLU A N 1
ATOM 1064 C CA . GLU A 1 140 ? 9.924 -5.523 8.662 1.00 96.62 140 GLU A CA 1
ATOM 1065 C C . GLU A 1 140 ? 9.323 -4.594 7.595 1.00 96.62 140 GLU A C 1
ATOM 1067 O O . GLU A 1 140 ? 8.434 -3.777 7.842 1.00 96.62 140 GLU A O 1
ATOM 1072 N N . THR A 1 141 ? 9.822 -4.735 6.368 1.00 95.44 141 THR A N 1
ATOM 1073 C CA . THR A 1 141 ? 9.469 -3.881 5.228 1.00 95.44 141 THR A CA 1
ATOM 1074 C C . THR A 1 141 ? 8.304 -4.469 4.438 1.00 95.44 141 THR A C 1
ATOM 1076 O O . THR A 1 141 ? 8.383 -5.606 3.973 1.00 95.44 141 THR A O 1
ATOM 1079 N N . LEU A 1 142 ? 7.266 -3.667 4.178 1.00 97.12 142 LEU A N 1
ATOM 1080 C CA . LEU A 1 142 ? 6.281 -4.001 3.148 1.00 97.12 142 LEU A CA 1
ATOM 1081 C C . LEU A 1 142 ? 6.864 -3.732 1.760 1.00 97.12 142 LEU A C 1
ATOM 1083 O O . LEU A 1 142 ? 7.459 -2.683 1.516 1.00 97.12 142 LEU A O 1
ATOM 1087 N N . SER A 1 143 ? 6.665 -4.666 0.837 1.00 95.94 143 SER A N 1
ATOM 1088 C CA . SER A 1 143 ? 7.105 -4.530 -0.553 1.00 95.94 143 SER A CA 1
ATOM 1089 C C . SER A 1 143 ? 5.936 -4.794 -1.491 1.00 95.94 143 SER A C 1
ATOM 1091 O O . SER A 1 143 ? 5.236 -5.785 -1.314 1.00 95.94 143 SER A O 1
ATOM 1093 N N . PHE A 1 144 ? 5.723 -3.940 -2.489 1.00 95.62 144 PHE A N 1
ATOM 1094 C CA . PHE A 1 144 ? 4.667 -4.084 -3.494 1.00 95.62 144 PHE A CA 1
ATOM 1095 C C . PHE A 1 144 ? 5.292 -4.302 -4.865 1.00 95.62 144 PHE A C 1
ATOM 1097 O O . PHE A 1 144 ? 6.196 -3.557 -5.245 1.00 95.62 144 PHE A O 1
ATOM 1104 N N . SER A 1 145 ? 4.806 -5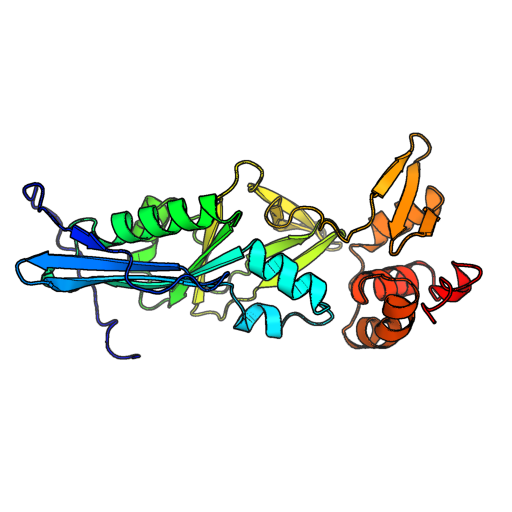.299 -5.602 1.00 91.25 145 SER A N 1
ATOM 1105 C CA . SER A 1 145 ? 5.170 -5.466 -7.007 1.00 91.25 145 SER A CA 1
ATOM 1106 C C . SER A 1 145 ? 4.287 -4.564 -7.860 1.00 91.25 145 SER A C 1
ATOM 1108 O O . SER A 1 145 ? 3.061 -4.662 -7.816 1.00 91.25 145 SER A O 1
ATOM 1110 N N . ASP A 1 146 ? 4.912 -3.699 -8.646 1.00 85.44 146 ASP A N 1
ATOM 1111 C CA . ASP A 1 146 ? 4.254 -2.900 -9.672 1.00 85.44 146 ASP A CA 1
ATOM 1112 C C . ASP A 1 146 ? 4.323 -3.629 -11.036 1.00 85.44 146 ASP A C 1
ATOM 1114 O O . ASP A 1 146 ? 5.329 -4.277 -11.339 1.00 85.44 146 ASP A O 1
ATOM 1118 N N . PRO A 1 147 ? 3.285 -3.540 -11.888 1.00 75.88 147 PRO A N 1
ATOM 1119 C CA . PRO A 1 147 ? 3.263 -4.035 -13.267 1.00 75.88 147 PRO A CA 1
ATOM 1120 C C . PRO A 1 147 ? 4.470 -3.666 -14.142 1.00 75.88 147 PRO A C 1
ATOM 1122 O O . PRO A 1 147 ? 4.761 -4.350 -15.133 1.00 75.88 147 PRO A O 1
ATOM 1125 N N . LEU A 1 148 ? 5.195 -2.591 -13.821 1.00 71.25 148 LEU A N 1
ATOM 1126 C CA . LEU A 1 148 ? 6.430 -2.234 -14.520 1.00 71.25 148 LEU A CA 1
ATOM 1127 C C . LEU A 1 148 ? 7.637 -3.075 -14.062 1.00 71.25 148 LEU A C 1
ATOM 1129 O O . LEU A 1 148 ? 8.721 -2.917 -14.611 1.00 71.25 148 LEU A O 1
ATOM 1133 N N . GLY A 1 149 ? 7.448 -4.012 -13.128 1.00 72.50 149 GLY A N 1
ATOM 1134 C CA . GLY A 1 149 ? 8.498 -4.818 -12.498 1.00 72.50 149 GLY A CA 1
ATOM 1135 C C . GLY A 1 149 ? 9.262 -4.074 -11.408 1.00 72.50 149 GLY A C 1
ATOM 1136 O O . GLY A 1 149 ? 10.311 -4.537 -10.971 1.00 72.50 149 GLY A O 1
ATOM 1137 N N . VAL A 1 150 ? 8.749 -2.920 -10.985 1.00 80.88 150 VAL A N 1
ATOM 1138 C CA . VAL A 1 150 ? 9.315 -2.117 -9.907 1.00 80.88 150 VAL A CA 1
ATOM 1139 C C . VAL A 1 150 ? 8.829 -2.670 -8.573 1.00 80.88 150 VAL A C 1
ATOM 1141 O O . VAL A 1 150 ? 7.661 -3.016 -8.420 1.00 80.88 150 VAL A O 1
ATOM 1144 N N . VAL A 1 151 ? 9.719 -2.732 -7.584 1.00 88.00 151 VAL A N 1
ATOM 1145 C CA . VAL A 1 151 ? 9.354 -3.123 -6.219 1.00 88.00 151 VAL A CA 1
ATOM 1146 C C . VAL A 1 151 ? 9.308 -1.878 -5.347 1.00 88.00 151 VAL A C 1
ATOM 1148 O O . VAL A 1 151 ? 10.349 -1.329 -4.981 1.00 88.00 151 VAL A O 1
ATOM 1151 N N . LEU A 1 152 ? 8.104 -1.433 -4.995 1.00 91.88 152 LEU A N 1
ATOM 1152 C CA . LEU A 1 152 ? 7.918 -0.302 -4.090 1.00 91.88 152 LEU A CA 1
ATOM 1153 C C . LEU A 1 152 ? 8.087 -0.787 -2.652 1.00 91.88 152 LEU A C 1
ATOM 1155 O O . LEU A 1 152 ? 7.274 -1.565 -2.155 1.00 91.88 152 LEU A O 1
ATOM 1159 N N . ARG A 1 153 ? 9.143 -0.330 -1.978 1.00 93.62 153 ARG A N 1
ATOM 1160 C CA . ARG A 1 153 ? 9.429 -0.686 -0.584 1.00 93.62 153 ARG A CA 1
ATOM 1161 C C . ARG A 1 153 ? 8.924 0.394 0.367 1.00 93.62 153 ARG A C 1
ATOM 1163 O O . ARG A 1 153 ? 9.176 1.581 0.161 1.00 93.62 153 ARG A O 1
ATOM 1170 N N . ARG A 1 154 ? 8.255 -0.030 1.435 1.00 95.56 154 ARG A N 1
ATOM 1171 C CA . ARG A 1 154 ? 7.833 0.785 2.576 1.00 95.56 154 ARG A CA 1
ATOM 1172 C C . ARG A 1 154 ? 8.594 0.316 3.818 1.00 95.56 154 ARG A C 1
ATOM 1174 O O . ARG A 1 154 ? 8.121 -0.596 4.503 1.00 95.56 154 ARG A O 1
ATOM 1181 N N . PRO A 1 155 ? 9.787 0.875 4.087 1.00 94.69 155 PRO A N 1
ATOM 1182 C CA . PRO A 1 155 ? 10.555 0.501 5.269 1.00 94.69 155 PRO A CA 1
ATOM 1183 C C . PRO A 1 155 ? 9.778 0.834 6.549 1.00 94.69 155 PRO A C 1
ATOM 1185 O O . PRO A 1 155 ? 8.945 1.743 6.555 1.00 94.69 155 PRO A O 1
ATOM 1188 N N . ALA A 1 156 ? 10.038 0.082 7.616 1.00 95.56 156 ALA A N 1
ATOM 1189 C CA . ALA A 1 156 ? 9.530 0.347 8.957 1.00 95.56 156 ALA A CA 1
ATOM 1190 C C . ALA A 1 156 ? 10.697 0.697 9.881 1.00 95.56 156 ALA A C 1
ATOM 1192 O O . ALA A 1 156 ? 11.761 0.084 9.783 1.00 95.56 156 ALA A O 1
ATOM 1193 N N . ASP A 1 157 ? 10.478 1.625 10.809 1.00 96.75 157 ASP A N 1
ATOM 1194 C CA . ASP A 1 157 ? 11.384 1.787 11.944 1.00 96.75 157 ASP A CA 1
ATOM 1195 C C . ASP A 1 157 ? 11.325 0.541 12.855 1.00 96.75 157 ASP A C 1
ATOM 1197 O O . ASP A 1 157 ? 10.314 -0.171 12.859 1.00 96.75 157 ASP A O 1
ATOM 1201 N N . PRO A 1 158 ? 12.372 0.246 13.651 1.00 97.62 158 PRO A N 1
ATOM 1202 C CA . PRO A 1 158 ? 12.414 -0.954 14.497 1.00 97.62 158 PRO A CA 1
ATOM 1203 C C . PRO A 1 158 ? 11.271 -1.074 15.516 1.00 97.62 158 PRO A C 1
ATOM 1205 O O . PRO A 1 158 ? 10.951 -2.176 15.961 1.00 97.62 158 PRO A O 1
ATOM 1208 N N . ASP A 1 159 ? 10.657 0.043 15.907 1.00 97.81 159 ASP A N 1
ATOM 1209 C CA . ASP A 1 159 ? 9.517 0.102 16.824 1.00 97.81 159 ASP A CA 1
ATOM 1210 C C . ASP A 1 159 ? 8.160 0.143 16.102 1.00 97.81 159 ASP A C 1
ATOM 1212 O O . ASP A 1 159 ? 7.119 0.281 16.750 1.00 97.81 159 ASP A O 1
ATOM 1216 N N . VAL A 1 160 ? 8.149 -0.013 14.778 1.00 97.69 160 VAL A N 1
ATOM 1217 C CA . VAL A 1 160 ? 6.947 -0.030 13.948 1.00 97.69 160 VAL A CA 1
ATOM 1218 C C . VAL A 1 160 ? 6.658 -1.449 13.471 1.00 97.69 160 VAL A C 1
ATOM 1220 O O . VAL A 1 160 ? 7.499 -2.132 12.893 1.00 97.69 160 VAL A O 1
ATOM 1223 N N . ILE A 1 161 ? 5.419 -1.879 13.683 1.00 98.06 161 ILE A N 1
ATOM 1224 C CA . ILE A 1 161 ? 4.839 -3.105 13.142 1.00 98.06 161 ILE A CA 1
ATOM 1225 C C . ILE A 1 161 ? 3.907 -2.703 11.999 1.00 98.06 161 ILE A C 1
ATOM 1227 O O . ILE A 1 161 ? 2.963 -1.933 12.194 1.00 98.06 161 ILE A O 1
ATOM 1231 N N . GLN A 1 162 ? 4.158 -3.233 10.805 1.00 98.12 162 GLN A N 1
ATOM 1232 C CA . GLN A 1 162 ? 3.287 -3.029 9.650 1.00 98.12 162 GLN A CA 1
ATOM 1233 C C . GLN A 1 162 ? 2.310 -4.198 9.498 1.00 98.12 162 GLN A C 1
ATOM 1235 O O . GLN A 1 162 ? 2.584 -5.332 9.890 1.00 98.12 162 GLN A O 1
ATOM 1240 N N . ALA A 1 163 ? 1.151 -3.927 8.914 1.00 98.31 163 ALA A N 1
ATOM 1241 C CA . ALA A 1 163 ? 0.148 -4.928 8.606 1.00 98.31 163 ALA A CA 1
ATOM 1242 C C . ALA A 1 163 ? -0.505 -4.616 7.259 1.00 98.31 163 ALA A C 1
ATOM 1244 O O . ALA A 1 163 ? -0.590 -3.457 6.851 1.00 98.31 163 ALA A O 1
ATOM 1245 N N . TRP A 1 164 ? -1.002 -5.641 6.575 1.00 98.56 164 TRP A N 1
ATOM 1246 C CA . TRP A 1 164 ? -1.744 -5.466 5.330 1.00 98.56 164 TRP A CA 1
ATOM 1247 C C . TRP A 1 164 ? -2.875 -6.482 5.198 1.00 98.56 164 TRP A C 1
ATOM 1249 O O . TRP A 1 164 ? -2.809 -7.585 5.734 1.00 98.56 164 TRP A O 1
ATOM 1259 N N . GLN A 1 165 ? -3.922 -6.118 4.467 1.00 98.25 165 GLN A N 1
ATOM 1260 C CA . GLN A 1 165 ? -5.045 -6.990 4.145 1.00 98.25 165 GLN A CA 1
ATOM 1261 C C . GLN A 1 165 ? -5.420 -6.823 2.666 1.00 98.25 165 GLN A C 1
ATOM 1263 O O . GLN A 1 165 ? -5.569 -5.684 2.203 1.00 98.25 165 GLN A O 1
ATOM 1268 N N . PRO A 1 166 ? -5.617 -7.923 1.916 1.00 98.31 166 PRO A N 1
ATOM 1269 C CA . PRO A 1 166 ? -6.130 -7.839 0.557 1.00 98.31 166 PRO A CA 1
ATOM 1270 C C . PRO A 1 166 ? -7.587 -7.359 0.562 1.00 98.31 166 PRO A C 1
ATOM 1272 O O . PRO A 1 166 ? -8.433 -7.865 1.303 1.00 98.31 166 PRO A O 1
ATOM 1275 N N . LEU A 1 167 ? -7.886 -6.385 -0.294 1.00 98.12 167 LEU A N 1
ATOM 1276 C CA . LEU A 1 167 ? -9.243 -5.924 -0.601 1.00 98.12 167 LEU A CA 1
ATOM 1277 C C . LEU A 1 167 ? -9.753 -6.495 -1.928 1.00 98.12 167 LEU A C 1
ATOM 1279 O O . LEU A 1 167 ? -10.964 -6.549 -2.139 1.00 98.12 167 LEU A O 1
ATOM 1283 N N . HIS A 1 168 ? -8.845 -6.947 -2.793 1.00 97.88 168 HIS A N 1
ATOM 1284 C CA . HIS A 1 168 ? -9.137 -7.521 -4.101 1.00 97.88 168 HIS A CA 1
ATOM 1285 C C . HIS A 1 168 ? -8.614 -8.971 -4.194 1.00 97.88 168 HIS A C 1
ATOM 1287 O O . HIS A 1 168 ? -7.533 -9.235 -3.670 1.00 97.88 168 HIS A O 1
ATOM 1293 N N . PRO A 1 169 ? -9.323 -9.906 -4.863 1.00 96.75 169 PRO A N 1
ATOM 1294 C CA . PRO A 1 169 ? -8.932 -11.323 -4.942 1.00 96.75 169 PRO A CA 1
ATOM 1295 C C . PRO A 1 169 ? -7.552 -11.586 -5.564 1.00 96.75 169 PRO A C 1
ATOM 1297 O O . PRO A 1 169 ? -6.862 -12.500 -5.129 1.00 96.75 169 PRO A O 1
ATOM 1300 N N . ASP A 1 170 ? -7.129 -10.788 -6.546 1.00 95.75 170 ASP A N 1
ATOM 1301 C CA . ASP A 1 170 ? -5.788 -10.938 -7.140 1.00 95.75 170 ASP A CA 1
ATOM 1302 C C . ASP A 1 170 ? -4.637 -10.522 -6.212 1.00 95.75 170 ASP A C 1
ATOM 1304 O O . ASP A 1 170 ? -3.479 -10.788 -6.533 1.00 95.75 170 ASP A O 1
ATOM 1308 N N . VAL A 1 171 ? -4.923 -9.847 -5.093 1.00 97.69 171 VAL A N 1
ATOM 1309 C CA . VAL A 1 171 ? -3.880 -9.421 -4.159 1.00 97.69 171 VAL A CA 1
ATOM 1310 C C . VAL A 1 171 ? -3.435 -10.602 -3.319 1.00 97.69 171 VAL A C 1
ATOM 1312 O O . VAL A 1 171 ? -4.223 -11.194 -2.581 1.00 97.69 171 VAL A O 1
ATOM 1315 N N . ARG A 1 172 ? -2.142 -10.904 -3.376 1.00 96.81 172 ARG A N 1
ATOM 1316 C CA . ARG A 1 172 ? -1.545 -12.044 -2.677 1.00 96.81 172 ARG A CA 1
ATOM 1317 C C . ARG A 1 172 ? -0.091 -11.774 -2.323 1.00 96.81 172 ARG A C 1
ATOM 1319 O O . ARG A 1 172 ? 0.571 -10.961 -2.960 1.00 96.81 172 ARG A O 1
ATOM 1326 N N . SER A 1 173 ? 0.410 -12.502 -1.331 1.00 96.31 173 SER A N 1
ATOM 1327 C CA . SER A 1 173 ? 1.844 -12.547 -1.056 1.00 96.31 173 SER A CA 1
ATOM 1328 C C . SER A 1 173 ? 2.518 -13.495 -2.045 1.00 96.31 173 SER A C 1
ATOM 1330 O O . SER A 1 173 ? 2.103 -14.648 -2.183 1.00 96.31 173 SER A O 1
ATOM 1332 N N . THR A 1 174 ? 3.545 -13.020 -2.734 1.00 94.06 174 THR A N 1
ATOM 1333 C CA . THR A 1 174 ? 4.452 -13.832 -3.549 1.00 94.06 174 THR A CA 1
ATOM 1334 C C . THR A 1 174 ? 5.884 -13.596 -3.087 1.00 94.06 174 THR A C 1
ATOM 1336 O O . THR A 1 174 ? 6.137 -12.812 -2.174 1.00 94.06 174 THR A O 1
ATOM 1339 N N . HIS A 1 175 ? 6.834 -14.308 -3.684 1.00 90.44 175 HIS A N 1
ATOM 1340 C CA . HIS A 1 175 ? 8.250 -14.105 -3.414 1.00 90.44 175 HIS A CA 1
ATOM 1341 C C . HIS A 1 175 ? 8.958 -13.760 -4.714 1.00 90.44 175 HIS A C 1
ATOM 1343 O O . HIS A 1 175 ? 8.758 -14.436 -5.725 1.00 90.44 175 HIS A O 1
ATOM 1349 N N . ILE A 1 176 ? 9.809 -12.740 -4.673 1.00 84.06 176 ILE A N 1
ATOM 1350 C CA . ILE A 1 176 ? 10.747 -12.439 -5.755 1.00 84.06 176 ILE A CA 1
ATOM 1351 C C . ILE A 1 176 ? 12.145 -12.880 -5.345 1.00 84.06 176 ILE A C 1
ATOM 1353 O O . ILE A 1 176 ? 12.534 -12.748 -4.184 1.00 84.06 176 ILE A O 1
ATOM 1357 N N . GLN A 1 177 ? 12.897 -13.405 -6.304 1.00 80.12 177 GLN A N 1
ATOM 1358 C CA . GLN A 1 177 ? 14.309 -13.705 -6.112 1.00 80.12 177 GLN A CA 1
ATOM 1359 C C . GLN A 1 177 ? 15.100 -12.417 -6.314 1.00 80.12 177 GLN A C 1
ATOM 1361 O O . GLN A 1 177 ? 15.033 -11.819 -7.389 1.00 80.12 177 GLN A O 1
ATOM 1366 N N . VAL A 1 178 ? 15.827 -11.975 -5.290 1.00 76.12 178 VAL A N 1
ATOM 1367 C CA . VAL A 1 178 ? 16.828 -10.916 -5.470 1.00 76.12 178 VAL A CA 1
ATOM 1368 C C . VAL A 1 178 ? 18.160 -11.529 -5.924 1.00 76.12 178 VAL A C 1
ATOM 1370 O O . VAL A 1 178 ? 18.388 -12.713 -5.672 1.00 76.12 178 VAL A O 1
ATOM 1373 N N . PRO A 1 179 ? 19.060 -10.763 -6.576 1.00 63.53 179 PRO A N 1
ATOM 1374 C CA . PRO A 1 179 ? 20.339 -11.281 -7.085 1.00 63.53 179 PRO A CA 1
ATOM 1375 C C . PRO A 1 179 ? 21.203 -12.015 -6.047 1.00 63.53 179 PRO A C 1
ATOM 1377 O O . PRO A 1 179 ? 21.990 -12.885 -6.399 1.00 63.53 179 PRO A O 1
ATOM 1380 N N . GLU A 1 180 ? 21.023 -11.700 -4.765 1.00 75.88 180 GLU A N 1
ATOM 1381 C CA . GLU A 1 180 ? 21.707 -12.331 -3.629 1.00 75.88 180 GLU A CA 1
ATOM 1382 C C . GLU A 1 180 ? 21.150 -13.728 -3.276 1.00 75.88 180 GLU A C 1
ATOM 1384 O O . GLU A 1 180 ? 21.597 -14.354 -2.320 1.00 75.88 180 GLU A O 1
ATOM 1389 N N . GLY A 1 181 ? 20.163 -14.232 -4.028 1.00 77.38 181 GLY A N 1
ATOM 1390 C CA . GLY A 1 181 ? 19.540 -15.546 -3.829 1.00 77.38 181 GLY A CA 1
ATOM 1391 C C . GLY A 1 181 ? 18.514 -15.597 -2.693 1.00 77.38 181 GLY A C 1
ATOM 1392 O O . GLY A 1 181 ? 17.929 -16.649 -2.437 1.00 77.38 181 GLY A O 1
ATOM 1393 N N . GLN A 1 182 ? 18.273 -14.477 -2.008 1.00 80.69 182 GLN A N 1
ATOM 1394 C CA . GLN A 1 182 ? 17.238 -14.381 -0.988 1.00 80.69 182 GLN A CA 1
ATOM 1395 C C . GLN A 1 182 ? 15.862 -14.171 -1.636 1.00 80.69 182 GLN A C 1
ATOM 1397 O O . GLN A 1 182 ? 15.668 -13.301 -2.486 1.00 80.69 182 GLN A O 1
ATOM 1402 N N . ALA A 1 183 ? 14.878 -14.952 -1.197 1.00 85.50 183 ALA A N 1
ATOM 1403 C CA . ALA A 1 183 ? 13.483 -14.718 -1.534 1.00 85.50 183 ALA A CA 1
ATOM 1404 C C . ALA A 1 183 ? 12.938 -13.573 -0.668 1.00 85.50 183 ALA A C 1
ATOM 1406 O O . ALA A 1 183 ? 12.951 -13.665 0.560 1.00 85.50 183 ALA A O 1
ATOM 1407 N N . VAL A 1 184 ? 12.450 -12.503 -1.296 1.00 86.31 184 VAL A N 1
ATOM 1408 C CA . VAL A 1 184 ? 11.828 -11.367 -0.599 1.00 86.31 184 VAL A CA 1
ATOM 1409 C C . VAL A 1 184 ? 10.313 -11.437 -0.788 1.00 86.31 184 VAL A C 1
ATOM 1411 O O . VAL A 1 184 ? 9.868 -11.521 -1.938 1.00 86.31 184 VAL A O 1
ATOM 1414 N N . PRO A 1 185 ? 9.511 -11.409 0.294 1.00 92.94 185 PRO A N 1
ATOM 1415 C CA . PRO A 1 185 ? 8.062 -11.382 0.174 1.00 92.94 185 PRO A CA 1
ATOM 1416 C C . PRO A 1 185 ? 7.609 -10.054 -0.439 1.00 92.94 185 PRO A C 1
ATOM 1418 O O . PRO A 1 185 ? 8.053 -8.978 -0.032 1.00 92.94 185 PRO A O 1
ATOM 1421 N N . VAL A 1 186 ? 6.706 -10.128 -1.411 1.00 95.69 186 VAL A N 1
ATOM 1422 C CA . VAL A 1 186 ? 6.081 -8.965 -2.041 1.00 95.69 186 VAL A CA 1
ATOM 1423 C C . VAL A 1 186 ? 4.575 -9.154 -2.126 1.00 95.69 186 VAL A C 1
ATOM 1425 O O . VAL A 1 186 ? 4.071 -10.262 -2.296 1.00 95.69 186 VAL A O 1
ATOM 1428 N N . ILE A 1 187 ? 3.848 -8.052 -2.029 1.00 97.44 187 ILE A N 1
ATOM 1429 C CA . ILE A 1 187 ? 2.415 -7.994 -2.270 1.00 97.44 187 ILE A CA 1
ATOM 1430 C C . ILE A 1 187 ? 2.227 -7.789 -3.773 1.00 97.44 187 ILE A C 1
ATOM 1432 O O . ILE A 1 187 ? 2.465 -6.703 -4.308 1.00 97.44 187 ILE A O 1
ATOM 1436 N N . ASP A 1 188 ? 1.832 -8.864 -4.445 1.00 94.06 188 ASP A N 1
ATOM 1437 C CA . ASP A 1 188 ? 1.486 -8.898 -5.862 1.00 94.06 188 ASP A CA 1
ATOM 1438 C C . ASP A 1 188 ? 0.008 -8.542 -6.059 1.00 94.06 188 ASP A C 1
ATOM 1440 O O . ASP A 1 188 ? -0.809 -8.691 -5.147 1.00 94.06 188 ASP A O 1
ATOM 1444 N N . GLY A 1 189 ? -0.340 -8.032 -7.240 1.00 93.56 189 GLY A N 1
ATOM 1445 C CA . GLY A 1 189 ? -1.708 -7.643 -7.583 1.00 93.56 189 GLY A CA 1
ATOM 1446 C C . GLY A 1 189 ? -2.231 -6.408 -6.839 1.00 93.56 189 GLY A C 1
ATOM 1447 O O . GLY A 1 189 ? -3.378 -6.023 -7.039 1.00 93.56 189 GLY A O 1
ATOM 1448 N N . ALA A 1 190 ? -1.435 -5.747 -5.995 1.00 95.50 190 ALA A N 1
ATOM 1449 C CA . ALA A 1 190 ? -1.845 -4.503 -5.336 1.00 95.50 190 ALA A CA 1
ATOM 1450 C C . ALA A 1 190 ? -2.024 -3.353 -6.334 1.00 95.50 190 ALA A C 1
ATOM 1452 O O . ALA A 1 190 ? -2.924 -2.532 -6.180 1.00 95.50 190 ALA A O 1
ATOM 1453 N N . LEU A 1 191 ? -1.182 -3.329 -7.364 1.00 93.56 191 LEU A N 1
ATOM 1454 C CA . LEU A 1 191 ? -1.111 -2.289 -8.381 1.00 93.56 191 LEU A CA 1
ATOM 1455 C C . LEU A 1 191 ? -1.491 -2.934 -9.721 1.00 93.56 191 LEU A C 1
ATOM 1457 O O . LEU A 1 191 ? -0.740 -3.767 -10.222 1.00 93.56 191 LEU A O 1
ATOM 1461 N N . PRO A 1 192 ? -2.695 -2.691 -10.267 1.00 87.25 192 PRO A N 1
ATOM 1462 C CA . PRO A 1 192 ? -3.018 -3.125 -11.622 1.00 87.25 192 PRO A CA 1
ATOM 1463 C C . PRO A 1 192 ? -2.204 -2.308 -12.632 1.00 87.25 192 PRO A C 1
ATOM 1465 O O . PRO A 1 192 ? -1.771 -1.207 -12.317 1.00 87.25 192 PRO A O 1
ATOM 1468 N N . ALA A 1 193 ? -2.004 -2.815 -13.853 1.00 79.25 193 ALA A N 1
ATOM 1469 C CA . ALA A 1 193 ? -1.365 -2.016 -14.902 1.00 79.25 193 ALA A CA 1
ATOM 1470 C C . ALA A 1 193 ? -2.133 -0.691 -15.058 1.00 79.25 193 ALA A C 1
ATOM 1472 O O . ALA A 1 193 ? -3.351 -0.740 -15.243 1.00 79.25 193 ALA A O 1
ATOM 1473 N N . PRO A 1 194 ? -1.478 0.477 -14.926 1.00 69.69 194 PRO A N 1
ATOM 1474 C CA . PRO A 1 194 ? -2.195 1.732 -15.049 1.00 69.69 194 PRO A CA 1
ATOM 1475 C C . PRO A 1 194 ? -2.734 1.889 -16.472 1.00 69.69 194 PRO A C 1
ATOM 1477 O O . PRO A 1 194 ? -2.079 1.470 -17.421 1.00 69.69 194 PRO A O 1
ATOM 1480 N N . ASP A 1 195 ? -3.867 2.571 -16.642 1.00 61.44 195 ASP A N 1
ATOM 1481 C CA . ASP A 1 195 ? -4.450 2.818 -17.973 1.00 61.44 195 ASP A CA 1
ATOM 1482 C C . ASP A 1 195 ? -3.494 3.586 -18.911 1.00 61.44 195 ASP A C 1
ATOM 1484 O O . ASP A 1 195 ? -3.584 3.482 -20.132 1.00 61.44 195 ASP A O 1
ATOM 1488 N N . TYR A 1 196 ? -2.549 4.346 -18.341 1.00 53.75 196 TYR A N 1
ATOM 1489 C CA . TYR A 1 196 ? -1.489 5.049 -19.071 1.00 53.75 196 TYR A CA 1
ATOM 1490 C C . TYR A 1 196 ? -0.222 4.210 -19.290 1.00 53.75 196 TYR A C 1
ATOM 1492 O O . TYR A 1 196 ? 0.640 4.623 -20.070 1.00 53.75 196 TYR A O 1
ATOM 1500 N N . ALA A 1 197 ? -0.069 3.048 -18.635 1.00 54.66 197 ALA A N 1
ATOM 1501 C CA . ALA A 1 197 ? 0.877 2.049 -19.113 1.00 54.66 197 ALA A CA 1
ATOM 1502 C C . ALA A 1 197 ? 0.283 1.534 -20.413 1.00 54.66 197 ALA A C 1
ATOM 1504 O O . ALA A 1 197 ? -0.554 0.636 -20.422 1.00 54.66 197 ALA A O 1
ATOM 1505 N N . GLY A 1 198 ? 0.681 2.191 -21.498 1.00 56.94 198 GLY A N 1
ATOM 1506 C CA . GLY A 1 198 ? 0.249 1.886 -22.842 1.00 56.94 198 GLY A CA 1
ATOM 1507 C C . GLY A 1 198 ? 0.077 0.399 -23.064 1.00 56.94 198 GLY A C 1
ATOM 1508 O O . GLY A 1 198 ? 0.943 -0.350 -22.617 1.00 56.94 198 GLY A O 1
ATOM 1509 N N . GLN A 1 199 ? -1.011 -0.011 -23.730 1.00 61.81 199 GLN A N 1
ATOM 1510 C CA . GLN A 1 199 ? -1.305 -1.422 -24.003 1.00 61.81 199 GLN A CA 1
ATOM 1511 C C . GLN A 1 199 ? -0.012 -2.144 -24.382 1.00 61.81 199 GLN A C 1
ATOM 1513 O O . GLN A 1 199 ? 0.599 -1.835 -25.408 1.00 61.81 199 GLN A O 1
ATOM 1518 N N . ARG A 1 200 ? 0.438 -3.016 -23.475 1.00 73.00 200 ARG A N 1
ATOM 1519 C CA . ARG A 1 200 ? 1.606 -3.858 -23.677 1.00 73.00 200 ARG A CA 1
ATOM 1520 C C . ARG A 1 200 ? 1.104 -5.162 -24.245 1.00 73.00 200 ARG A C 1
ATOM 1522 O O . ARG A 1 200 ? 0.430 -5.915 -23.547 1.00 73.00 200 ARG A O 1
ATOM 1529 N N . GLU A 1 201 ? 1.400 -5.396 -25.505 1.00 79.38 201 GLU A N 1
ATOM 1530 C CA . GLU A 1 201 ? 1.098 -6.650 -26.169 1.00 79.38 201 GLU A CA 1
ATOM 1531 C C . GLU A 1 201 ? 2.400 -7.432 -26.293 1.00 79.38 201 GLU A C 1
ATOM 1533 O O . GLU A 1 201 ? 3.349 -6.970 -26.927 1.00 79.38 201 GLU A O 1
ATOM 1538 N N . PHE A 1 202 ? 2.465 -8.577 -25.617 1.00 79.56 202 PHE A N 1
ATOM 1539 C CA . PHE A 1 202 ? 3.567 -9.520 -25.767 1.00 79.56 202 PHE A CA 1
ATOM 1540 C C . PHE A 1 202 ? 3.238 -10.468 -26.913 1.00 79.56 202 PHE A C 1
ATOM 1542 O O . PHE A 1 202 ? 2.187 -11.113 -26.910 1.00 79.56 202 PHE A O 1
ATOM 1549 N N . HIS A 1 203 ? 4.144 -10.554 -27.876 1.00 85.62 203 HIS A N 1
ATOM 1550 C CA . HIS A 1 203 ? 4.001 -11.401 -29.052 1.00 85.62 203 HIS A CA 1
ATOM 1551 C C . HIS A 1 203 ? 4.599 -12.785 -28.803 1.00 85.62 203 HIS A C 1
ATOM 1553 O O . HIS A 1 203 ? 5.409 -12.987 -27.897 1.00 85.62 203 HIS A O 1
ATOM 1559 N N . GLN A 1 204 ? 4.208 -13.763 -29.623 1.00 87.38 204 GLN A N 1
ATOM 1560 C CA . GLN A 1 204 ? 4.705 -15.142 -29.506 1.00 87.38 204 GLN A CA 1
ATOM 1561 C C . GLN A 1 204 ? 6.216 -15.263 -29.741 1.00 87.38 204 GLN A C 1
ATOM 1563 O O . GLN A 1 204 ? 6.832 -16.205 -29.251 1.00 87.38 204 GLN A O 1
ATOM 1568 N N . ASP A 1 205 ? 6.811 -14.318 -30.471 1.00 87.81 205 ASP A N 1
ATOM 1569 C CA . ASP A 1 205 ? 8.255 -14.251 -30.706 1.00 87.81 205 ASP A CA 1
ATOM 1570 C C . ASP A 1 205 ? 9.035 -13.652 -29.520 1.00 87.81 205 ASP A C 1
ATOM 1572 O O . ASP A 1 205 ? 10.258 -13.569 -29.579 1.00 87.81 205 ASP A O 1
ATOM 1576 N N . GLY A 1 206 ? 8.344 -13.255 -28.444 1.00 83.25 206 GLY A N 1
ATOM 1577 C CA . GLY A 1 206 ? 8.921 -12.623 -27.258 1.00 83.25 206 GLY A CA 1
ATOM 1578 C C . GLY A 1 206 ? 9.075 -11.104 -27.367 1.00 83.25 206 GLY A C 1
ATOM 1579 O O . GLY A 1 206 ? 9.456 -10.468 -26.384 1.00 83.25 206 GLY A O 1
ATOM 1580 N N . SER A 1 207 ? 8.769 -10.499 -28.521 1.00 85.38 207 SER A N 1
ATOM 1581 C CA . SER A 1 207 ? 8.754 -9.043 -28.673 1.00 85.38 207 SER A CA 1
ATOM 1582 C C . SER A 1 207 ? 7.593 -8.415 -27.893 1.00 85.38 207 SER A C 1
ATOM 1584 O O . SER A 1 207 ? 6.605 -9.072 -27.550 1.00 85.38 207 SER A O 1
ATOM 1586 N N . MET A 1 208 ? 7.709 -7.125 -27.578 1.00 84.56 208 MET A N 1
ATOM 1587 C CA . MET A 1 208 ? 6.698 -6.391 -26.816 1.00 84.56 208 MET A CA 1
ATOM 1588 C C . MET A 1 208 ? 6.340 -5.110 -27.548 1.00 84.56 208 MET A C 1
ATOM 1590 O O . MET A 1 208 ? 7.172 -4.217 -27.695 1.00 84.56 208 MET A O 1
ATOM 1594 N N . THR A 1 209 ? 5.080 -4.976 -27.938 1.00 79.88 209 THR A N 1
ATOM 1595 C CA . THR A 1 209 ? 4.536 -3.706 -28.407 1.00 79.88 209 THR A CA 1
ATOM 1596 C C . THR A 1 209 ? 4.009 -2.904 -27.230 1.00 79.88 209 THR A C 1
ATOM 1598 O O . THR A 1 209 ? 3.214 -3.405 -26.447 1.00 79.88 209 THR A O 1
ATOM 1601 N N . MET A 1 210 ? 4.430 -1.650 -27.108 1.00 73.88 210 MET A N 1
ATOM 1602 C CA . MET A 1 210 ? 3.947 -0.688 -26.125 1.00 73.88 210 MET A CA 1
ATOM 1603 C C . MET A 1 210 ? 3.231 0.460 -26.833 1.00 73.88 210 MET A C 1
ATOM 1605 O O . MET A 1 210 ? 3.763 1.024 -27.790 1.00 73.88 210 MET A O 1
ATOM 1609 N N . ARG A 1 211 ? 2.042 0.833 -26.345 1.00 68.88 211 ARG A N 1
ATOM 1610 C CA . ARG A 1 211 ? 1.268 1.962 -26.887 1.00 68.88 211 ARG A CA 1
ATOM 1611 C C . ARG A 1 211 ? 1.225 3.181 -25.966 1.00 68.88 211 ARG A C 1
ATOM 1613 O O . ARG A 1 211 ? 0.239 3.359 -25.261 1.00 68.88 211 ARG A O 1
ATOM 1620 N N . ALA A 1 212 ? 2.252 4.022 -25.945 1.00 60.22 212 ALA A N 1
ATOM 1621 C CA . ALA A 1 212 ? 2.285 5.215 -25.091 1.00 60.22 212 ALA A CA 1
ATOM 1622 C C . ALA A 1 212 ? 2.020 6.495 -25.902 1.00 60.22 212 ALA A C 1
ATOM 1624 O O . ALA A 1 212 ? 2.554 6.654 -26.994 1.00 60.22 212 ALA A O 1
ATOM 1625 N N . MET A 1 213 ? 1.196 7.410 -25.373 1.00 56.47 213 MET A N 1
ATOM 1626 C CA . MET A 1 213 ? 0.976 8.757 -25.940 1.00 56.47 213 MET A CA 1
ATOM 1627 C C . MET A 1 213 ? 0.618 8.775 -27.441 1.00 56.47 213 MET A C 1
ATOM 1629 O O . MET A 1 213 ? 1.086 9.614 -28.202 1.00 56.47 213 MET A O 1
ATOM 1633 N N . GLY A 1 214 ? -0.212 7.823 -27.885 1.00 61.16 214 GLY A N 1
ATOM 1634 C CA . GLY A 1 214 ? -0.641 7.719 -29.287 1.00 61.16 214 GLY A CA 1
ATOM 1635 C C . GLY A 1 214 ? 0.390 7.091 -30.233 1.00 61.16 214 GLY A C 1
ATOM 1636 O O . GLY A 1 214 ? 0.118 6.970 -31.425 1.00 61.16 214 GLY A O 1
ATOM 1637 N N . GLN A 1 215 ? 1.539 6.648 -29.722 1.00 58.22 215 GLN A N 1
ATOM 1638 C CA . GLN A 1 215 ? 2.557 5.945 -30.494 1.00 58.22 215 GLN A CA 1
ATOM 1639 C C . GLN A 1 215 ? 2.620 4.471 -30.135 1.00 58.22 215 GLN A C 1
ATOM 1641 O O . GLN A 1 215 ? 2.327 4.073 -29.012 1.00 58.22 215 GLN A O 1
ATOM 1646 N N . THR A 1 216 ? 3.003 3.662 -31.118 1.00 74.56 216 THR A N 1
ATOM 1647 C CA . THR A 1 216 ? 3.189 2.220 -30.977 1.00 74.56 216 THR A CA 1
ATOM 1648 C C . THR A 1 216 ? 4.663 1.917 -31.200 1.00 74.56 216 THR A C 1
ATOM 1650 O O . THR A 1 216 ? 5.170 2.141 -32.296 1.00 74.56 216 THR A O 1
ATOM 1653 N N . VAL A 1 217 ? 5.348 1.431 -30.167 1.00 74.50 217 VAL A N 1
ATOM 1654 C CA . VAL A 1 217 ? 6.760 1.034 -30.224 1.00 74.50 217 VAL A CA 1
ATOM 1655 C C . VAL A 1 217 ? 6.840 -0.467 -29.995 1.00 74.50 217 VAL A C 1
ATOM 1657 O O . VAL A 1 217 ? 6.331 -0.950 -28.988 1.00 74.50 217 VAL A O 1
ATOM 1660 N N . THR A 1 218 ? 7.474 -1.207 -30.902 1.00 81.69 218 THR A N 1
ATOM 1661 C CA . THR A 1 218 ? 7.730 -2.643 -30.721 1.00 81.69 218 THR A CA 1
ATOM 1662 C C . THR A 1 218 ? 9.185 -2.852 -30.340 1.00 81.69 218 THR A C 1
ATOM 1664 O O . THR A 1 218 ? 10.084 -2.529 -31.112 1.00 81.69 218 THR A O 1
ATOM 1667 N N . LEU A 1 219 ? 9.408 -3.379 -29.139 1.00 79.56 219 LEU A N 1
ATOM 1668 C CA . LEU A 1 219 ? 10.722 -3.772 -28.650 1.00 79.56 219 LEU A CA 1
ATOM 1669 C C . LEU A 1 219 ? 11.009 -5.210 -29.094 1.00 79.56 219 LEU A C 1
ATOM 1671 O O . LEU A 1 219 ? 10.152 -6.072 -28.878 1.00 79.56 219 LEU A O 1
ATOM 1675 N N . PRO A 1 220 ? 12.182 -5.489 -29.684 1.00 82.62 220 PRO A N 1
ATOM 1676 C CA . PRO A 1 220 ? 12.551 -6.841 -30.081 1.00 82.62 220 PRO A CA 1
ATOM 1677 C C . PRO A 1 220 ? 12.733 -7.747 -28.853 1.00 82.62 220 PRO A C 1
ATOM 1679 O O . PRO A 1 220 ? 12.985 -7.275 -27.743 1.00 82.62 220 PRO A O 1
ATOM 1682 N N . ALA A 1 221 ? 12.552 -9.055 -29.043 1.00 83.50 221 ALA A N 1
ATOM 1683 C CA . ALA A 1 221 ? 12.476 -10.034 -27.958 1.00 83.50 221 ALA A CA 1
ATOM 1684 C C . ALA A 1 221 ? 13.727 -10.086 -27.070 1.00 83.50 221 ALA A C 1
ATOM 1686 O O . ALA A 1 221 ? 13.626 -10.253 -25.858 1.00 83.50 221 ALA A O 1
ATOM 1687 N N . ASP A 1 222 ? 14.904 -9.898 -27.661 1.00 81.69 222 ASP A N 1
ATOM 1688 C CA . ASP A 1 222 ? 16.178 -9.816 -26.951 1.00 81.69 222 ASP A CA 1
ATOM 1689 C C . ASP A 1 222 ? 16.228 -8.602 -26.018 1.00 81.69 222 ASP A C 1
ATOM 1691 O O . ASP A 1 222 ? 16.625 -8.735 -24.861 1.00 81.69 222 ASP A O 1
ATOM 1695 N N . LEU A 1 223 ? 15.753 -7.440 -26.475 1.00 76.00 223 LEU A N 1
ATOM 1696 C CA . LEU A 1 223 ? 15.640 -6.243 -25.648 1.00 76.00 223 LEU A CA 1
ATOM 1697 C C . LEU A 1 223 ? 14.566 -6.408 -24.566 1.00 76.00 223 LEU A C 1
ATOM 1699 O O . LEU A 1 223 ? 14.755 -5.936 -23.450 1.00 76.00 223 LEU A O 1
ATOM 1703 N N . VAL A 1 224 ? 13.455 -7.091 -24.851 1.00 77.75 224 VAL A N 1
ATOM 1704 C CA . VAL A 1 224 ? 12.412 -7.385 -23.852 1.00 77.75 224 VAL A CA 1
ATOM 1705 C C . VAL A 1 224 ? 12.936 -8.311 -22.764 1.00 77.75 224 VAL A C 1
ATOM 1707 O O . VAL A 1 224 ? 12.726 -8.029 -21.585 1.00 77.75 224 VAL A O 1
ATOM 1710 N N . GLU A 1 225 ? 13.643 -9.378 -23.132 1.00 76.38 225 GLU A N 1
ATOM 1711 C CA . GLU A 1 225 ? 14.280 -10.278 -22.172 1.00 76.38 225 GLU A CA 1
ATOM 1712 C C . GLU A 1 225 ? 15.385 -9.566 -21.393 1.00 76.38 225 GLU A C 1
ATOM 1714 O O . GLU A 1 225 ? 15.443 -9.703 -20.173 1.00 76.38 225 GLU A O 1
ATOM 1719 N N . GLN A 1 226 ? 16.187 -8.711 -22.035 1.00 70.88 226 GLN A N 1
ATOM 1720 C CA . GLN A 1 226 ? 17.122 -7.844 -21.317 1.00 70.88 226 GLN A CA 1
ATOM 1721 C C . GLN A 1 226 ? 16.379 -6.957 -20.320 1.00 70.88 226 GLN A C 1
ATOM 1723 O O . GLN A 1 226 ? 16.685 -7.022 -19.138 1.00 70.88 226 GLN A O 1
ATOM 1728 N N . ILE A 1 227 ? 15.352 -6.209 -20.738 1.00 68.88 227 ILE A N 1
ATOM 1729 C CA . ILE A 1 227 ? 14.525 -5.366 -19.856 1.00 68.88 227 ILE A CA 1
ATOM 1730 C C . ILE A 1 227 ? 13.937 -6.176 -18.699 1.00 68.88 227 ILE A C 1
ATOM 1732 O O . ILE A 1 227 ? 13.901 -5.723 -17.557 1.00 68.88 227 ILE A O 1
ATOM 1736 N N . ARG A 1 228 ? 13.462 -7.390 -18.968 1.00 71.00 228 ARG A N 1
ATOM 1737 C CA . ARG A 1 228 ? 12.898 -8.282 -17.958 1.00 71.00 228 ARG A CA 1
ATOM 1738 C C . ARG A 1 228 ? 13.955 -8.710 -16.940 1.00 71.00 228 ARG A C 1
ATOM 1740 O O . ARG A 1 228 ? 13.688 -8.649 -15.742 1.00 71.00 228 ARG A O 1
ATOM 1747 N N . LEU A 1 229 ? 15.142 -9.094 -17.403 1.00 66.38 229 LEU A N 1
ATOM 1748 C CA . LEU A 1 229 ? 16.290 -9.446 -16.563 1.00 66.38 229 LEU A CA 1
ATOM 1749 C C . LEU A 1 229 ? 16.862 -8.221 -15.826 1.00 66.38 229 LEU A C 1
ATOM 1751 O O . LEU A 1 229 ? 17.459 -8.355 -14.757 1.00 66.38 229 LEU A O 1
ATOM 1755 N N . THR A 1 230 ? 16.650 -7.017 -16.359 1.00 66.12 230 THR A N 1
ATOM 1756 C CA . THR A 1 230 ? 17.188 -5.762 -15.823 1.00 66.12 230 THR A CA 1
ATOM 1757 C C . THR A 1 230 ? 16.202 -4.990 -14.955 1.00 66.12 230 THR A C 1
ATOM 1759 O O . THR A 1 230 ? 16.619 -4.097 -14.226 1.00 66.12 230 THR A O 1
ATOM 1762 N N . ARG A 1 231 ? 14.923 -5.374 -14.899 1.00 60.91 231 ARG A N 1
ATOM 1763 C CA . ARG A 1 231 ? 13.972 -4.874 -13.883 1.00 60.91 231 ARG A CA 1
ATOM 1764 C C . ARG A 1 231 ? 14.412 -5.199 -12.450 1.00 60.91 231 ARG A C 1
ATOM 1766 O O . ARG A 1 231 ? 14.029 -4.498 -11.520 1.00 60.91 231 ARG A O 1
ATOM 1773 N N . SER A 1 232 ? 15.275 -6.203 -12.283 1.00 56.88 232 SER A N 1
ATOM 1774 C CA . SER A 1 232 ? 15.993 -6.508 -11.038 1.00 56.88 232 SER A CA 1
ATOM 1775 C C . SER A 1 232 ? 17.311 -5.743 -10.849 1.00 56.88 232 SER A C 1
ATOM 1777 O O . SER A 1 232 ? 17.931 -5.891 -9.795 1.00 56.88 232 SER A O 1
ATOM 1779 N N . LEU A 1 233 ? 17.768 -4.938 -11.821 1.00 66.00 233 LEU A N 1
ATOM 1780 C CA . LEU A 1 233 ? 18.986 -4.142 -11.658 1.00 66.00 233 LEU A CA 1
ATOM 1781 C C . LEU A 1 233 ? 18.720 -2.981 -10.695 1.00 66.00 233 LEU A C 1
ATOM 1783 O O . LEU A 1 233 ? 17.864 -2.133 -10.970 1.00 66.00 233 LEU A O 1
ATOM 1787 N N . PRO A 1 234 ? 19.474 -2.896 -9.587 1.00 67.38 234 PRO A N 1
ATOM 1788 C CA . PRO A 1 234 ? 19.407 -1.741 -8.715 1.00 67.38 234 PRO A CA 1
ATOM 1789 C C . PRO A 1 234 ? 19.940 -0.521 -9.470 1.00 67.38 234 PRO A C 1
ATOM 1791 O O . PRO A 1 234 ? 21.091 -0.496 -9.913 1.00 67.38 234 PRO A O 1
ATOM 1794 N N . VAL A 1 235 ? 19.108 0.506 -9.603 1.00 76.38 235 VAL A N 1
ATOM 1795 C CA . VAL A 1 235 ? 19.501 1.831 -10.094 1.00 76.38 235 VAL A CA 1
ATOM 1796 C C . VAL A 1 235 ? 19.497 2.817 -8.930 1.00 76.38 235 VAL A C 1
ATOM 1798 O O . VAL A 1 235 ? 18.627 2.793 -8.061 1.00 76.38 235 VAL A O 1
ATOM 1801 N N . SER A 1 236 ? 20.518 3.658 -8.881 1.00 76.19 236 SER A N 1
ATOM 1802 C CA . SER A 1 236 ? 20.674 4.732 -7.909 1.00 76.19 236 SER A CA 1
ATOM 1803 C C . SER A 1 236 ? 19.719 5.883 -8.211 1.00 76.19 236 SER A C 1
ATOM 1805 O O . SER A 1 236 ? 19.316 6.100 -9.353 1.00 76.19 236 SER A O 1
ATOM 1807 N N . LEU A 1 237 ? 19.411 6.691 -7.194 1.00 72.06 237 LEU A N 1
ATOM 1808 C CA . LEU A 1 237 ? 18.598 7.896 -7.371 1.00 72.06 237 LEU A CA 1
ATOM 1809 C C . LEU A 1 237 ? 19.192 8.850 -8.419 1.00 72.06 237 LEU A C 1
ATOM 1811 O O . LEU A 1 237 ? 18.448 9.435 -9.199 1.00 72.06 237 LEU A O 1
ATOM 1815 N N . HIS A 1 238 ? 20.521 8.968 -8.471 1.00 80.25 238 HIS A N 1
ATOM 1816 C CA . HIS A 1 238 ? 21.207 9.770 -9.480 1.00 80.25 238 HIS A CA 1
ATOM 1817 C C . HIS A 1 238 ? 20.959 9.234 -10.899 1.00 80.25 238 HIS A C 1
ATOM 1819 O O . HIS A 1 238 ? 20.653 10.012 -11.799 1.00 80.25 238 HIS A O 1
ATOM 1825 N N . GLU A 1 239 ? 21.037 7.914 -11.107 1.00 86.12 239 GLU A N 1
ATOM 1826 C CA . GLU A 1 239 ? 20.723 7.294 -12.404 1.00 86.12 239 GLU A CA 1
ATOM 1827 C C . GLU A 1 239 ? 19.271 7.589 -12.813 1.00 86.12 239 GLU A C 1
ATOM 1829 O O . GLU A 1 239 ? 19.041 8.034 -13.937 1.00 86.12 239 GLU A O 1
ATOM 1834 N N . VAL A 1 240 ? 18.314 7.459 -11.887 1.00 82.31 240 VAL A N 1
ATOM 1835 C CA . VAL A 1 240 ? 16.893 7.771 -12.132 1.00 82.31 240 VAL A CA 1
ATOM 1836 C C . VAL A 1 240 ? 16.674 9.245 -12.477 1.00 82.31 240 VAL A C 1
ATOM 1838 O O . VAL A 1 240 ? 15.992 9.560 -13.448 1.00 82.31 240 VAL A O 1
ATOM 1841 N N . GLN A 1 241 ? 17.294 10.162 -11.733 1.00 83.00 241 GLN A N 1
ATOM 1842 C CA . GLN A 1 241 ? 17.217 11.600 -12.011 1.00 83.00 241 GLN A CA 1
ATOM 1843 C C . GLN A 1 241 ? 17.838 11.951 -13.367 1.00 83.00 241 GLN A C 1
ATOM 1845 O O . GLN A 1 241 ? 17.268 12.739 -14.118 1.00 83.00 241 GLN A O 1
ATOM 1850 N N . SER A 1 242 ? 18.968 11.328 -13.715 1.00 86.69 242 SER A N 1
ATOM 1851 C CA . SER A 1 242 ? 19.645 11.538 -15.001 1.00 86.69 242 SER A CA 1
ATOM 1852 C C . SER A 1 242 ? 18.851 11.017 -16.203 1.00 86.69 242 SER A C 1
ATOM 1854 O O . SER A 1 242 ? 19.110 11.428 -17.337 1.00 86.69 242 SER A O 1
ATOM 1856 N N . ALA A 1 243 ? 17.910 10.099 -15.966 1.00 87.81 243 ALA A N 1
ATOM 1857 C CA . ALA A 1 243 ? 17.027 9.532 -16.976 1.00 87.81 243 ALA A CA 1
ATOM 1858 C C . ALA A 1 243 ? 15.651 10.223 -17.012 1.00 87.81 243 ALA A C 1
ATOM 1860 O O . ALA A 1 243 ? 14.865 9.965 -17.914 1.00 87.81 243 ALA A O 1
ATOM 1861 N N . ALA A 1 244 ? 15.341 11.127 -16.075 1.00 84.88 244 ALA A N 1
ATOM 1862 C CA . ALA A 1 244 ? 14.009 11.725 -15.976 1.00 84.88 244 ALA A CA 1
ATOM 1863 C C . ALA A 1 244 ? 13.613 12.524 -17.228 1.00 84.88 244 ALA A C 1
ATOM 1865 O O . ALA A 1 244 ? 12.487 12.392 -17.699 1.00 84.88 244 ALA A O 1
ATOM 1866 N N . GLY A 1 245 ? 14.549 13.295 -17.796 1.00 84.00 245 GLY A N 1
ATOM 1867 C CA . GLY A 1 245 ? 14.292 14.080 -19.006 1.00 84.00 245 GLY A CA 1
ATOM 1868 C C . GLY A 1 245 ? 13.981 13.203 -20.221 1.00 84.00 245 GLY A C 1
ATOM 1869 O O . GLY A 1 245 ? 12.977 13.421 -20.891 1.00 84.00 245 GLY A O 1
ATOM 1870 N N . GLU A 1 246 ? 14.793 12.170 -20.483 1.00 86.06 246 GLU A N 1
ATOM 1871 C CA . GLU A 1 246 ? 14.500 11.224 -21.572 1.00 86.06 246 GLU A CA 1
ATOM 1872 C C . GLU A 1 246 ? 13.206 10.448 -21.305 1.00 86.06 246 GLU A C 1
ATOM 1874 O O . GLU A 1 246 ? 12.412 10.243 -22.213 1.00 86.06 246 GLU A O 1
ATOM 1879 N N . ALA A 1 247 ? 12.948 10.058 -20.059 1.00 81.50 247 ALA A N 1
ATOM 1880 C CA . ALA A 1 247 ? 11.744 9.326 -19.712 1.00 81.50 247 ALA A CA 1
ATOM 1881 C C . ALA A 1 247 ? 10.492 10.149 -20.031 1.00 81.50 247 ALA A C 1
ATOM 1883 O O . ALA A 1 247 ? 9.567 9.632 -20.648 1.00 81.50 247 ALA A O 1
ATOM 1884 N N . GLU A 1 248 ? 10.498 11.443 -19.703 1.00 79.44 248 GLU A N 1
ATOM 1885 C CA . GLU A 1 248 ? 9.422 12.367 -20.062 1.00 79.44 248 GLU A CA 1
ATOM 1886 C C . GLU A 1 248 ? 9.241 12.472 -21.584 1.00 79.44 248 GLU A C 1
ATOM 1888 O O . GLU A 1 248 ? 8.122 12.306 -22.072 1.00 79.44 248 GLU A O 1
ATOM 1893 N N . LEU A 1 249 ? 10.337 12.641 -22.336 1.00 79.31 249 LEU A N 1
ATOM 1894 C CA . LEU A 1 249 ? 10.336 12.670 -23.808 1.00 79.31 249 LEU A CA 1
ATOM 1895 C C . LEU A 1 249 ? 9.676 11.427 -24.426 1.00 79.31 249 LEU A C 1
ATOM 1897 O O . LEU A 1 249 ? 8.958 11.546 -25.415 1.00 79.31 249 LEU A O 1
ATOM 1901 N N . TYR A 1 250 ? 9.891 10.246 -23.843 1.00 74.19 250 TYR A N 1
ATOM 1902 C CA . TYR A 1 250 ? 9.367 8.972 -24.349 1.00 74.19 250 TYR A CA 1
ATOM 1903 C C . TYR A 1 250 ? 8.092 8.490 -23.634 1.00 74.19 250 TYR A C 1
ATOM 1905 O O . TYR A 1 250 ? 7.649 7.363 -23.867 1.00 74.19 250 TYR A O 1
ATOM 1913 N N . GLY A 1 251 ? 7.486 9.306 -22.762 1.00 68.62 251 GLY A N 1
ATOM 1914 C CA . GLY A 1 251 ? 6.297 8.915 -21.993 1.00 68.62 251 GLY A CA 1
ATOM 1915 C C . GLY A 1 251 ? 6.527 7.688 -21.098 1.00 68.62 251 GLY A C 1
ATOM 1916 O O . GLY A 1 251 ? 5.627 6.868 -20.909 1.00 68.62 251 GLY A O 1
ATOM 1917 N N . MET A 1 252 ? 7.747 7.535 -20.587 1.00 73.75 252 MET A N 1
ATOM 1918 C CA . MET A 1 252 ? 8.209 6.423 -19.767 1.00 73.75 252 MET A CA 1
ATOM 1919 C C . MET A 1 252 ? 8.419 6.863 -18.311 1.00 73.75 252 MET A C 1
ATOM 1921 O O . MET A 1 252 ? 8.597 8.037 -18.003 1.00 73.75 252 MET A O 1
ATOM 1925 N N . GLU A 1 253 ? 8.399 5.903 -17.389 1.00 75.75 253 GLU A N 1
ATOM 1926 C CA . GLU A 1 253 ? 8.764 6.142 -15.991 1.00 75.75 253 GLU A CA 1
ATOM 1927 C C . GLU A 1 253 ? 10.297 6.330 -15.876 1.00 75.75 253 GLU A C 1
ATOM 1929 O O . GLU A 1 253 ? 11.034 5.504 -16.429 1.00 75.75 253 GLU A O 1
ATOM 1934 N N . PRO A 1 254 ? 10.801 7.375 -15.185 1.00 80.31 254 PRO A N 1
ATOM 1935 C CA . PRO A 1 254 ? 12.237 7.624 -15.018 1.00 80.31 254 PRO A CA 1
ATOM 1936 C C . PRO A 1 254 ? 13.048 6.426 -14.521 1.00 80.31 254 PRO A C 1
ATOM 1938 O O . PRO A 1 254 ? 14.182 6.218 -14.950 1.00 80.31 254 PRO A O 1
ATOM 1941 N N . LEU A 1 255 ? 12.473 5.615 -13.636 1.00 78.19 255 LEU A N 1
ATOM 1942 C CA . LEU A 1 255 ? 13.091 4.401 -13.126 1.00 78.19 255 LEU A CA 1
ATOM 1943 C C . LEU A 1 255 ? 13.283 3.366 -14.234 1.00 78.19 255 LEU A C 1
ATOM 1945 O O . LEU A 1 255 ? 14.358 2.782 -14.345 1.00 78.19 255 LEU A O 1
ATOM 1949 N N . VAL A 1 256 ? 12.267 3.176 -15.078 1.00 77.88 256 VAL A N 1
ATOM 1950 C CA . VAL A 1 256 ? 12.328 2.250 -16.217 1.00 77.88 256 VAL A CA 1
ATOM 1951 C C . VAL A 1 256 ? 13.358 2.738 -17.235 1.00 77.88 256 VAL A C 1
ATOM 1953 O O . VAL A 1 256 ? 14.165 1.942 -17.709 1.00 77.88 256 VAL A O 1
ATOM 1956 N N . ALA A 1 257 ? 13.394 4.043 -17.516 1.00 83.50 257 ALA A N 1
ATOM 1957 C CA . ALA A 1 257 ? 14.401 4.638 -18.392 1.00 83.50 257 ALA A CA 1
ATOM 1958 C C . ALA A 1 257 ? 15.826 4.416 -17.856 1.00 83.50 257 ALA A C 1
ATOM 1960 O O . ALA A 1 257 ? 16.696 3.933 -18.579 1.00 83.50 257 ALA A O 1
ATOM 1961 N N . ALA A 1 258 ? 16.053 4.656 -16.560 1.00 84.12 258 ALA A N 1
ATOM 1962 C CA . ALA A 1 258 ? 17.343 4.408 -15.922 1.00 84.12 258 ALA A CA 1
ATOM 1963 C C . ALA A 1 258 ? 17.739 2.927 -15.927 1.00 84.12 258 ALA A C 1
ATOM 1965 O O . ALA A 1 258 ? 18.911 2.612 -16.128 1.00 84.12 258 ALA A O 1
ATOM 1966 N N . GLN A 1 259 ? 16.784 2.014 -15.733 1.00 80.50 259 GLN A N 1
ATOM 1967 C CA . GLN A 1 259 ? 17.029 0.574 -15.819 1.00 80.50 259 GLN A CA 1
ATOM 1968 C C . GLN A 1 259 ? 17.421 0.157 -17.237 1.00 80.50 259 GLN A C 1
ATOM 1970 O O . GLN A 1 259 ? 18.405 -0.562 -17.397 1.00 80.50 259 GLN A O 1
ATOM 1975 N N . ILE A 1 260 ? 16.719 0.652 -18.263 1.00 82.25 260 ILE A N 1
ATOM 1976 C CA . ILE A 1 260 ? 17.071 0.426 -19.672 1.00 82.25 260 ILE A CA 1
ATOM 1977 C C . ILE A 1 260 ? 18.470 0.967 -19.961 1.00 82.25 260 ILE A C 1
ATOM 1979 O O . ILE A 1 260 ? 19.297 0.256 -20.531 1.00 82.25 260 ILE A O 1
ATOM 1983 N N . ARG A 1 261 ? 18.770 2.190 -19.517 1.00 87.00 261 ARG A N 1
ATOM 1984 C CA . ARG A 1 261 ? 20.080 2.810 -19.719 1.00 87.00 261 ARG A CA 1
ATOM 1985 C C . ARG A 1 261 ? 21.197 2.014 -19.056 1.00 87.00 261 ARG A C 1
ATOM 1987 O O . ARG A 1 261 ? 22.216 1.738 -19.681 1.00 87.00 261 ARG A O 1
ATOM 1994 N N . LYS A 1 262 ? 20.998 1.592 -17.807 1.00 83.56 262 LYS A N 1
ATOM 1995 C CA . LYS A 1 262 ? 21.968 0.777 -17.065 1.00 83.56 262 LYS A CA 1
ATOM 1996 C C . LYS A 1 262 ? 22.168 -0.606 -17.681 1.00 83.56 262 LYS A C 1
ATOM 1998 O O . LYS A 1 262 ? 23.280 -1.119 -17.675 1.00 83.56 262 LYS A O 1
ATOM 2003 N N . ALA A 1 263 ? 21.099 -1.196 -18.204 1.00 79.00 263 ALA A N 1
ATOM 2004 C CA . ALA A 1 263 ? 21.108 -2.498 -18.855 1.00 79.00 263 ALA A CA 1
ATOM 2005 C C . ALA A 1 263 ? 21.870 -2.504 -20.180 1.00 79.00 263 ALA A C 1
ATOM 2007 O O . ALA A 1 263 ? 22.664 -3.400 -20.445 1.00 79.00 263 ALA A O 1
ATOM 2008 N N . THR A 1 264 ? 21.572 -1.517 -21.020 1.00 81.81 264 THR A N 1
ATOM 2009 C CA . THR A 1 264 ? 22.009 -1.478 -22.419 1.00 81.81 264 THR A CA 1
ATOM 2010 C C . THR A 1 264 ? 23.288 -0.669 -22.607 1.00 81.81 264 THR A C 1
ATOM 2012 O O . THR A 1 264 ? 23.963 -0.815 -23.621 1.00 81.81 264 THR A O 1
ATOM 2015 N N . GLY A 1 265 ? 23.621 0.202 -21.649 1.00 87.25 265 GLY A N 1
ATOM 2016 C CA . GLY A 1 265 ? 24.660 1.216 -21.808 1.00 87.25 265 GLY A CA 1
ATOM 2017 C C . GLY A 1 265 ? 24.272 2.348 -22.768 1.00 87.25 265 GLY A C 1
ATOM 2018 O O . GLY A 1 265 ? 25.131 3.161 -23.100 1.00 87.25 265 GLY A O 1
ATOM 2019 N N . ALA A 1 266 ? 23.012 2.408 -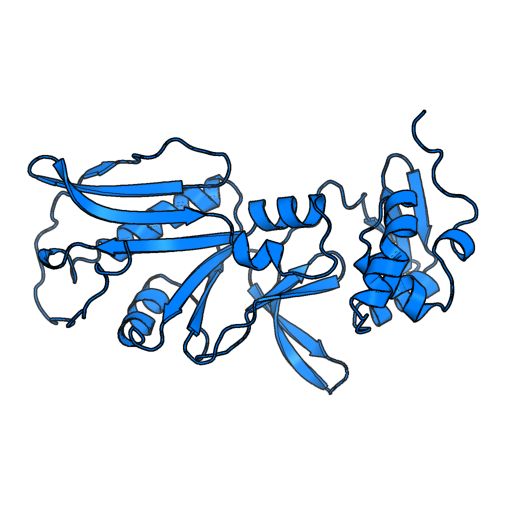23.211 1.00 87.12 266 ALA A N 1
ATOM 2020 C CA . ALA A 1 266 ? 22.515 3.332 -24.227 1.00 87.12 266 ALA A CA 1
ATOM 2021 C C . ALA A 1 266 ? 21.361 4.191 -23.683 1.00 87.12 266 ALA A C 1
ATOM 2023 O O . ALA A 1 266 ? 20.582 3.749 -22.839 1.00 87.12 266 ALA A O 1
ATOM 2024 N N . THR A 1 267 ? 21.243 5.436 -24.142 1.00 89.25 267 THR A N 1
ATOM 2025 C CA . THR A 1 267 ? 20.103 6.298 -23.790 1.00 89.25 267 THR A CA 1
ATOM 2026 C C . THR A 1 267 ? 18.839 5.859 -24.528 1.00 89.25 267 THR A C 1
ATOM 2028 O O . THR A 1 267 ? 18.912 5.151 -25.534 1.00 89.25 267 THR A O 1
ATOM 2031 N N . LEU A 1 268 ? 17.661 6.310 -24.083 1.00 83.00 268 LEU A N 1
ATOM 2032 C CA . LEU A 1 268 ? 16.428 6.036 -24.833 1.00 83.00 268 LEU A CA 1
ATOM 2033 C C . LEU A 1 268 ? 16.498 6.621 -26.254 1.00 83.00 268 LEU A C 1
ATOM 2035 O O . LEU A 1 268 ? 15.961 6.030 -27.178 1.00 83.00 268 LEU A O 1
ATOM 2039 N N . THR A 1 269 ? 17.215 7.727 -26.455 1.00 86.44 269 THR A N 1
ATOM 2040 C CA . THR A 1 269 ? 17.428 8.326 -27.784 1.00 86.44 269 THR A CA 1
ATOM 2041 C C . THR A 1 269 ? 18.339 7.501 -28.685 1.00 86.44 269 THR A C 1
ATOM 2043 O O . THR A 1 269 ? 18.150 7.492 -29.897 1.00 86.44 269 THR A O 1
ATOM 2046 N N . ASP A 1 270 ? 19.303 6.779 -28.116 1.00 85.44 270 ASP A N 1
ATOM 2047 C CA . ASP A 1 270 ? 20.146 5.868 -28.895 1.00 85.44 270 ASP A CA 1
ATOM 2048 C C . ASP A 1 270 ? 19.353 4.628 -29.333 1.00 85.44 270 ASP A C 1
ATOM 2050 O O . ASP A 1 270 ? 19.560 4.096 -30.424 1.00 85.44 270 ASP A O 1
ATOM 2054 N N . LEU A 1 271 ? 18.429 4.176 -28.480 1.00 80.88 271 LEU A N 1
ATOM 2055 C CA . LEU A 1 271 ? 17.600 2.994 -28.715 1.00 80.88 271 LEU A CA 1
ATOM 2056 C C . LEU A 1 271 ? 16.385 3.285 -29.606 1.00 80.88 271 LEU A C 1
ATOM 2058 O O . LEU A 1 271 ? 15.948 2.413 -30.358 1.00 80.88 271 LEU A O 1
ATOM 2062 N N . PHE A 1 272 ? 15.838 4.498 -29.538 1.00 79.12 272 PHE A N 1
ATOM 2063 C CA . PHE A 1 272 ? 14.654 4.914 -30.279 1.00 79.12 272 PHE A CA 1
ATOM 2064 C C . PHE A 1 272 ? 15.023 6.034 -31.245 1.00 79.12 272 PHE A C 1
ATOM 2066 O O . PHE A 1 272 ? 15.367 7.139 -30.844 1.00 79.12 272 PHE A O 1
ATOM 2073 N N . SER A 1 273 ? 14.921 5.754 -32.545 1.00 66.75 273 SER A N 1
ATOM 2074 C CA . SER A 1 273 ? 15.478 6.593 -33.613 1.00 66.75 273 SER A CA 1
ATOM 2075 C C . SER A 1 273 ? 14.876 8.006 -33.748 1.00 66.75 273 SER A C 1
ATOM 2077 O O . SER A 1 273 ? 15.308 8.743 -34.631 1.00 66.75 273 SER A O 1
ATOM 2079 N N . SER A 1 274 ? 13.898 8.399 -32.922 1.00 65.44 274 SER A N 1
ATOM 2080 C CA . SER A 1 274 ? 13.437 9.780 -32.681 1.00 65.44 274 SER A CA 1
ATOM 2081 C C . SER A 1 274 ? 12.429 9.812 -31.515 1.00 65.44 274 SER A C 1
ATOM 2083 O O . SER A 1 274 ? 11.634 8.875 -31.400 1.00 65.44 274 SER A O 1
ATOM 2085 N N . PRO A 1 275 ? 12.391 10.879 -30.688 1.00 59.03 275 PRO A N 1
ATOM 2086 C CA . PRO A 1 275 ? 11.327 11.060 -29.707 1.00 59.03 275 PRO A CA 1
ATOM 2087 C C . PRO A 1 275 ? 9.967 11.255 -30.402 1.00 59.03 275 PRO A C 1
ATOM 2089 O O . PRO A 1 275 ? 9.920 11.796 -31.514 1.00 59.03 275 PRO A O 1
ATOM 2092 N N . PRO A 1 276 ? 8.852 10.847 -29.765 1.00 56.09 276 PRO A N 1
ATOM 2093 C CA . PRO A 1 276 ? 7.518 11.220 -30.208 1.00 56.09 276 PRO A CA 1
ATOM 2094 C C . PRO A 1 276 ? 7.465 12.727 -30.455 1.00 56.09 276 PRO A C 1
ATOM 2096 O O . PRO A 1 276 ? 7.948 13.491 -29.620 1.00 56.09 276 PRO A O 1
ATOM 2099 N N . HIS A 1 277 ? 6.906 13.168 -31.586 1.00 54.38 277 HIS A N 1
ATOM 2100 C CA . HIS A 1 277 ? 6.683 14.593 -31.828 1.00 54.38 277 HIS A CA 1
ATOM 2101 C C . HIS A 1 277 ? 6.036 15.222 -30.587 1.00 54.38 277 HIS A C 1
ATOM 2103 O O . HIS A 1 277 ? 4.941 14.813 -30.196 1.00 54.38 277 HIS A O 1
ATOM 2109 N N . ALA A 1 278 ? 6.728 16.182 -29.963 1.00 46.25 278 ALA A N 1
ATOM 2110 C CA . ALA A 1 278 ? 6.172 16.938 -28.852 1.00 46.25 278 ALA A CA 1
ATOM 2111 C C . ALA A 1 278 ? 4.839 17.547 -29.321 1.00 46.25 278 ALA A C 1
ATOM 2113 O O . ALA A 1 278 ? 4.810 18.121 -30.417 1.00 46.25 278 ALA A O 1
ATOM 2114 N N . PRO A 1 279 ? 3.737 17.389 -28.567 1.00 45.97 279 PRO A N 1
ATOM 2115 C CA . PRO A 1 279 ? 2.499 18.072 -28.906 1.00 45.97 279 PRO A CA 1
ATOM 2116 C C . PRO A 1 279 ? 2.797 19.573 -28.994 1.00 45.97 279 PRO A C 1
ATOM 2118 O O . PRO A 1 279 ? 3.395 20.137 -28.076 1.00 45.97 279 PRO A O 1
ATOM 2121 N N . ALA A 1 280 ? 2.465 20.160 -30.145 1.00 44.62 280 ALA A N 1
ATOM 2122 C CA . ALA A 1 280 ? 2.621 21.586 -30.416 1.00 44.62 280 ALA A CA 1
ATOM 2123 C C . ALA A 1 280 ? 1.724 22.437 -29.509 1.00 44.62 280 ALA A C 1
ATOM 2125 O O . ALA A 1 280 ? 0.613 21.964 -29.168 1.00 44.62 280 ALA A O 1
#